Protein AF-A0A5E4R814-F1 (afdb_monomer_lite)

pLDDT: mean 80.66, std 16.56, range [39.12, 98.0]

Structure (mmCIF, N/CA/C/O backbone):
data_AF-A0A5E4R814-F1
#
_entry.id   AF-A0A5E4R814-F1
#
loop_
_atom_site.group_PDB
_atom_site.id
_atom_site.type_symbol
_atom_site.label_atom_id
_atom_site.label_alt_id
_atom_site.label_comp_id
_atom_site.label_asym_id
_atom_site.label_entity_id
_atom_site.label_seq_id
_atom_site.pdbx_PDB_ins_code
_atom_site.Cartn_x
_atom_site.Cartn_y
_atom_site.Cartn_z
_atom_site.occupancy
_atom_site.B_iso_or_equiv
_atom_site.auth_seq_id
_atom_site.auth_comp_id
_atom_site.auth_asym_id
_atom_site.auth_atom_id
_atom_site.pdbx_PDB_model_num
ATOM 1 N N . MET A 1 1 ? 3.309 23.213 10.250 1.00 48.06 1 MET A N 1
ATOM 2 C CA . MET A 1 1 ? 4.053 22.060 9.701 1.00 48.06 1 MET A CA 1
ATOM 3 C C . MET A 1 1 ? 3.064 20.927 9.499 1.00 48.06 1 MET A C 1
ATOM 5 O O . MET A 1 1 ? 2.257 20.682 10.388 1.00 48.06 1 MET A O 1
ATOM 9 N N . ASN A 1 2 ? 3.024 20.346 8.301 1.00 49.38 2 ASN A N 1
ATOM 10 C CA . ASN A 1 2 ? 2.018 19.353 7.929 1.00 49.38 2 ASN A CA 1
ATOM 11 C C . ASN A 1 2 ? 2.361 18.009 8.585 1.00 49.38 2 ASN A C 1
ATOM 13 O O . ASN A 1 2 ? 3.449 17.490 8.356 1.00 49.38 2 ASN A O 1
ATOM 17 N N . ALA A 1 3 ? 1.425 17.397 9.318 1.00 52.66 3 ALA A N 1
ATOM 18 C CA . ALA A 1 3 ? 1.598 16.059 9.910 1.00 52.66 3 ALA A CA 1
ATOM 19 C C . ALA A 1 3 ? 2.026 14.990 8.877 1.00 52.66 3 ALA A C 1
ATOM 21 O O . ALA A 1 3 ? 2.634 13.977 9.216 1.00 52.66 3 ALA A O 1
ATOM 22 N N . ARG A 1 4 ? 1.745 15.244 7.592 1.00 54.12 4 ARG A N 1
ATOM 23 C CA . ARG A 1 4 ? 2.180 14.433 6.452 1.00 54.12 4 ARG A CA 1
ATOM 24 C C . ARG A 1 4 ? 3.702 14.420 6.254 1.00 54.12 4 ARG A C 1
ATOM 26 O O . ARG A 1 4 ? 4.238 13.381 5.885 1.00 54.12 4 ARG A O 1
ATOM 33 N N . GLU A 1 5 ? 4.397 15.531 6.490 1.00 56.88 5 GLU A N 1
ATOM 34 C CA . GLU A 1 5 ? 5.846 15.639 6.263 1.00 56.88 5 GLU A CA 1
ATOM 35 C C . GLU A 1 5 ? 6.660 15.007 7.398 1.00 56.88 5 GLU A C 1
ATOM 37 O O . GLU A 1 5 ? 7.669 14.369 7.124 1.00 56.88 5 GLU A O 1
ATOM 42 N N . GLU A 1 6 ? 6.192 15.080 8.648 1.00 59.62 6 GLU A N 1
ATOM 43 C CA . GLU A 1 6 ? 6.868 14.464 9.805 1.00 59.62 6 GLU A CA 1
ATOM 44 C C . GLU A 1 6 ? 6.835 12.929 9.765 1.00 59.62 6 GLU A C 1
ATOM 46 O O . GLU A 1 6 ? 7.866 12.285 9.958 1.00 59.62 6 GLU A O 1
ATOM 51 N N . ILE A 1 7 ? 5.683 12.323 9.433 1.00 55.91 7 ILE A N 1
ATOM 52 C CA . ILE A 1 7 ? 5.573 10.857 9.281 1.00 55.91 7 ILE A CA 1
ATOM 53 C C . ILE A 1 7 ? 6.513 10.378 8.173 1.00 55.91 7 ILE A C 1
ATOM 55 O O . ILE A 1 7 ? 7.165 9.345 8.295 1.00 55.91 7 ILE A O 1
ATOM 59 N N . VAL A 1 8 ? 6.599 11.125 7.074 1.00 54.91 8 VAL A N 1
ATOM 60 C CA . VAL A 1 8 ? 7.441 10.746 5.941 1.00 54.91 8 VAL A CA 1
ATOM 61 C C . VAL A 1 8 ? 8.924 11.009 6.242 1.00 54.91 8 VAL A C 1
ATOM 63 O O . VAL A 1 8 ? 9.749 10.164 5.897 1.00 54.91 8 VAL A O 1
ATOM 66 N N . GLY A 1 9 ? 9.271 12.103 6.925 1.00 53.06 9 GLY A N 1
ATOM 67 C CA . GLY A 1 9 ? 10.646 12.516 7.231 1.00 53.06 9 GLY A CA 1
ATOM 68 C C . GLY A 1 9 ? 11.376 11.596 8.216 1.00 53.06 9 GLY A C 1
ATOM 69 O O . GLY A 1 9 ? 12.488 11.139 7.928 1.00 53.06 9 GLY A O 1
ATOM 70 N N . ASP A 1 10 ? 10.732 11.216 9.322 1.00 49.16 10 ASP A N 1
ATOM 71 C CA . ASP A 1 10 ? 11.341 10.305 10.308 1.00 49.16 10 ASP A CA 1
ATOM 72 C C . ASP A 1 10 ? 11.454 8.863 9.788 1.00 49.16 10 ASP A C 1
ATOM 74 O O . ASP A 1 10 ? 12.368 8.111 10.141 1.00 49.16 10 ASP A O 1
ATOM 78 N N . ILE A 1 11 ? 10.576 8.479 8.860 1.00 49.84 11 ILE A N 1
ATOM 79 C CA . ILE A 1 11 ? 10.592 7.162 8.215 1.00 49.84 11 ILE A CA 1
ATOM 80 C C . ILE A 1 11 ? 11.599 7.123 7.054 1.00 49.84 11 ILE A C 1
ATOM 82 O O . ILE A 1 11 ? 12.233 6.091 6.815 1.00 49.84 11 ILE A O 1
ATOM 86 N N . GLN A 1 12 ? 11.799 8.229 6.332 1.00 44.97 12 GLN A N 1
ATOM 87 C CA . GLN A 1 12 ? 12.797 8.319 5.262 1.00 44.97 12 GLN A CA 1
ATOM 88 C C . GLN A 1 12 ? 14.235 8.245 5.795 1.00 44.97 12 GLN A C 1
ATOM 90 O O . GLN A 1 12 ? 15.085 7.631 5.149 1.00 44.97 12 GLN A O 1
ATOM 95 N N . SER A 1 13 ? 14.483 8.728 7.014 1.00 44.81 13 SER A N 1
ATOM 96 C CA . SER A 1 13 ? 15.801 8.685 7.663 1.00 44.81 13 SER A CA 1
ATOM 97 C C . SER A 1 13 ? 16.288 7.260 7.999 1.00 44.81 13 SER A C 1
ATOM 99 O O . SER A 1 13 ? 17.488 7.036 8.156 1.00 44.81 13 SER A O 1
ATOM 101 N N . LYS A 1 14 ? 15.388 6.260 8.023 1.00 44.72 14 LYS A N 1
ATOM 102 C CA . LYS A 1 14 ? 15.718 4.827 8.206 1.00 44.72 14 LYS A CA 1
ATOM 103 C C . LYS A 1 14 ? 15.506 3.960 6.948 1.00 44.72 14 LYS A C 1
ATOM 105 O O . LYS A 1 14 ? 15.803 2.767 6.970 1.00 44.72 14 LYS A O 1
ATOM 110 N N . LYS A 1 15 ? 15.083 4.536 5.812 1.00 43.88 15 LYS A N 1
ATOM 111 C CA . LYS A 1 15 ? 14.829 3.847 4.520 1.00 43.88 15 LYS A CA 1
ATOM 112 C C . LYS A 1 15 ? 16.091 3.610 3.661 1.00 43.88 15 LYS A C 1
ATOM 114 O O . LYS A 1 15 ? 16.028 3.656 2.434 1.00 43.88 15 LYS A O 1
ATOM 119 N N . LYS A 1 16 ? 17.246 3.308 4.270 1.00 40.06 16 LYS A N 1
ATOM 120 C CA . LYS A 1 16 ? 18.470 2.913 3.530 1.00 40.06 16 LYS A CA 1
ATOM 121 C C . LYS A 1 16 ? 18.556 1.420 3.179 1.00 40.06 16 LYS A C 1
ATOM 123 O O . LYS A 1 16 ? 19.530 1.006 2.561 1.00 40.06 16 LYS A O 1
ATOM 128 N N . MET A 1 17 ? 17.542 0.614 3.493 1.00 44.91 17 MET A N 1
ATOM 129 C CA . MET A 1 17 ? 17.480 -0.789 3.074 1.00 44.91 17 MET A CA 1
ATOM 130 C C . MET A 1 17 ? 16.214 -1.064 2.254 1.00 44.91 17 MET A C 1
ATOM 132 O O . MET A 1 17 ? 15.100 -0.840 2.715 1.00 44.91 17 MET A O 1
ATOM 136 N N . ASN A 1 18 ? 16.419 -1.573 1.035 1.00 39.12 18 ASN A N 1
ATOM 137 C CA . ASN A 1 18 ? 15.422 -2.151 0.126 1.00 39.12 18 ASN A CA 1
ATOM 138 C C . ASN A 1 18 ? 14.439 -1.227 -0.614 1.00 39.12 18 ASN A C 1
ATOM 140 O O . ASN A 1 18 ? 13.367 -1.670 -1.022 1.00 39.12 18 ASN A O 1
ATOM 144 N N . ARG A 1 19 ? 14.845 -0.012 -1.006 1.00 41.75 19 ARG A N 1
ATOM 145 C CA . ARG A 1 19 ? 14.449 0.402 -2.364 1.00 41.75 19 ARG A CA 1
ATOM 146 C C . ARG A 1 19 ? 15.266 -0.470 -3.308 1.00 41.75 19 ARG A C 1
ATOM 148 O O . ARG A 1 19 ? 16.470 -0.257 -3.421 1.00 41.75 19 ARG A O 1
ATOM 155 N N . LYS A 1 20 ? 14.635 -1.458 -3.960 1.00 45.84 20 LYS A N 1
ATOM 156 C CA . LYS A 1 20 ? 15.122 -1.933 -5.262 1.00 45.84 20 LYS A CA 1
ATOM 157 C C . LYS A 1 20 ? 15.311 -0.661 -6.075 1.00 45.84 20 LYS A C 1
ATOM 159 O O . LYS A 1 20 ? 14.330 -0.051 -6.492 1.00 45.84 20 LYS A O 1
ATOM 164 N N . VAL A 1 21 ? 16.554 -0.195 -6.161 1.00 41.62 21 VAL A N 1
ATOM 165 C CA . VAL A 1 21 ? 16.948 0.871 -7.069 1.00 41.62 21 VAL A CA 1
ATOM 166 C C . VAL A 1 21 ? 16.370 0.418 -8.396 1.00 41.62 21 VAL A C 1
ATOM 168 O O . VAL A 1 21 ? 16.695 -0.687 -8.834 1.00 41.62 21 VAL A O 1
ATOM 171 N N . MET A 1 22 ? 15.423 1.179 -8.954 1.00 51.03 22 MET A N 1
ATOM 172 C CA . MET A 1 22 ? 15.015 0.970 -10.336 1.00 51.03 22 MET A CA 1
ATOM 173 C C . MET A 1 22 ? 16.320 0.975 -11.115 1.00 51.03 22 MET A C 1
ATOM 175 O O . MET A 1 22 ? 16.990 2.006 -11.181 1.00 51.03 22 MET A O 1
ATOM 179 N N . LYS A 1 23 ? 16.751 -0.216 -11.537 1.00 59.38 23 LYS A N 1
ATOM 180 C CA . LYS A 1 23 ? 18.019 -0.428 -12.215 1.00 59.38 23 LYS A CA 1
ATOM 181 C C . LYS A 1 23 ? 17.905 0.447 -13.453 1.00 59.38 23 LYS A C 1
ATOM 183 O O . LYS A 1 23 ? 17.056 0.188 -14.300 1.00 59.38 23 LYS A O 1
ATOM 188 N N . GLN A 1 24 ? 18.614 1.575 -13.463 1.00 63.78 24 GLN A N 1
ATOM 189 C CA . GLN A 1 24 ? 18.542 2.499 -14.584 1.00 63.78 24 GLN A CA 1
ATOM 190 C C . GLN A 1 24 ? 18.947 1.703 -15.819 1.00 63.78 24 GLN A C 1
ATOM 192 O O . GLN A 1 24 ? 19.975 1.024 -15.783 1.00 63.78 24 GLN A O 1
ATOM 197 N N . ASN A 1 25 ? 18.119 1.739 -16.864 1.00 74.88 25 ASN A N 1
ATOM 198 C CA . ASN A 1 25 ? 18.417 1.041 -18.107 1.00 74.88 25 ASN A CA 1
ATOM 199 C C . ASN A 1 25 ? 19.798 1.501 -18.582 1.00 74.88 25 ASN A C 1
ATOM 201 O O . ASN A 1 25 ? 20.004 2.682 -18.872 1.00 74.88 25 ASN A O 1
ATOM 205 N N . ILE A 1 26 ? 20.761 0.582 -18.606 1.00 87.62 26 ILE A N 1
ATOM 206 C CA . ILE A 1 26 ? 22.112 0.880 -19.063 1.00 87.62 26 ILE A CA 1
ATOM 207 C C . ILE A 1 26 ? 22.033 1.009 -20.584 1.00 87.62 26 ILE A C 1
ATOM 209 O O . ILE A 1 26 ? 21.819 0.028 -21.291 1.00 87.62 26 ILE A O 1
ATOM 213 N N . ILE A 1 27 ? 22.184 2.233 -21.089 1.00 92.81 27 ILE A N 1
ATOM 214 C CA . ILE A 1 27 ? 22.177 2.514 -22.528 1.00 92.81 27 ILE A CA 1
ATOM 215 C C . ILE A 1 27 ? 23.617 2.465 -23.047 1.00 92.81 27 ILE A C 1
ATOM 217 O O . ILE A 1 27 ? 24.509 3.122 -22.505 1.00 92.81 27 ILE A O 1
ATOM 221 N N . ARG A 1 28 ? 23.847 1.701 -24.118 1.00 96.81 28 ARG A N 1
ATOM 222 C CA . ARG A 1 28 ? 25.119 1.646 -24.858 1.00 96.81 28 ARG A CA 1
ATOM 223 C C . ARG A 1 28 ? 24.880 1.914 -26.344 1.00 96.81 28 ARG A C 1
ATOM 225 O O . ARG A 1 28 ? 23.749 1.906 -26.813 1.00 96.81 28 ARG A O 1
ATOM 232 N N . TYR A 1 29 ? 25.951 2.159 -27.090 1.00 97.62 29 TYR A N 1
ATOM 233 C CA . TYR A 1 29 ? 25.901 2.436 -28.527 1.00 97.62 29 TYR A CA 1
ATOM 234 C C . TYR A 1 29 ? 26.886 1.539 -29.266 1.00 97.62 29 TYR A C 1
ATOM 236 O O . TYR A 1 29 ? 28.053 1.491 -28.889 1.00 97.62 29 TYR A O 1
ATOM 244 N N . GLN A 1 30 ? 26.437 0.842 -30.302 1.00 97.62 30 GLN A N 1
ATOM 245 C CA . GLN A 1 30 ? 27.218 -0.125 -31.065 1.00 97.62 30 GLN A CA 1
ATOM 246 C C . GLN A 1 30 ? 27.529 0.403 -32.470 1.00 97.62 30 GLN A C 1
ATOM 248 O O . GLN A 1 30 ? 26.675 0.985 -33.139 1.00 97.62 30 GLN A O 1
ATOM 253 N N . CYS A 1 31 ? 28.764 0.201 -32.927 1.00 97.00 31 CYS A N 1
ATOM 254 C CA . CYS A 1 31 ? 29.149 0.451 -34.312 1.00 97.00 31 CYS A CA 1
ATOM 255 C C . CYS A 1 31 ? 28.513 -0.602 -35.244 1.00 97.00 31 CYS A C 1
ATOM 257 O O . CYS A 1 31 ? 28.718 -1.792 -34.992 1.00 97.00 31 CYS A O 1
ATOM 259 N N . PRO A 1 32 ? 27.809 -0.206 -36.320 1.00 95.19 32 PRO A N 1
ATOM 260 C CA . PRO A 1 32 ? 27.139 -1.153 -37.216 1.00 95.19 32 PRO A CA 1
ATOM 261 C C . PRO A 1 32 ? 28.110 -2.033 -38.024 1.00 95.19 32 PRO A C 1
ATOM 263 O O . PRO A 1 32 ? 27.760 -3.153 -38.376 1.00 95.19 32 PRO A O 1
ATOM 266 N N . GLU A 1 33 ? 29.336 -1.562 -38.275 1.00 94.62 33 GLU A N 1
ATOM 267 C CA . GLU A 1 33 ? 30.314 -2.250 -39.135 1.00 94.62 33 GLU A CA 1
ATOM 268 C C . GLU A 1 33 ? 31.178 -3.270 -38.371 1.00 94.62 33 GLU A C 1
ATOM 270 O O . GLU A 1 33 ? 31.479 -4.350 -38.871 1.00 94.62 33 GLU A O 1
ATOM 275 N N . CYS A 1 34 ? 31.596 -2.947 -37.141 1.00 95.88 34 CYS A N 1
ATOM 276 C CA . CYS A 1 34 ? 32.529 -3.780 -36.362 1.00 95.88 34 CYS A CA 1
ATOM 277 C C . CYS A 1 34 ? 31.967 -4.281 -35.025 1.00 95.88 34 CYS A C 1
ATOM 279 O O . CYS A 1 34 ? 32.681 -4.945 -34.276 1.00 95.88 34 CYS A O 1
ATOM 281 N N . ASN A 1 35 ? 30.713 -3.953 -34.699 1.00 96.12 35 ASN A N 1
ATOM 282 C CA . ASN A 1 35 ? 30.018 -4.367 -33.477 1.00 96.12 35 ASN A CA 1
ATOM 283 C C . ASN A 1 35 ? 30.661 -3.922 -32.146 1.00 96.12 35 ASN A C 1
ATOM 285 O O . ASN A 1 35 ? 30.250 -4.393 -31.083 1.00 96.12 35 ASN A O 1
ATOM 289 N N . VAL A 1 36 ? 31.618 -2.985 -32.165 1.00 97.12 36 VAL A N 1
ATOM 290 C CA . VAL A 1 36 ? 32.227 -2.421 -30.946 1.00 97.12 36 VAL A CA 1
ATOM 291 C C . VAL A 1 36 ? 31.237 -1.496 -30.232 1.00 97.12 36 VAL A C 1
ATOM 293 O O . VAL A 1 36 ? 30.603 -0.651 -30.867 1.00 97.12 36 VAL A O 1
ATOM 296 N N . SER A 1 37 ? 31.131 -1.643 -28.908 1.00 96.62 37 SER A N 1
ATOM 297 C CA . SER A 1 37 ? 30.170 -0.923 -28.064 1.00 96.62 37 SER A CA 1
ATOM 298 C C . SER A 1 37 ? 30.813 0.192 -27.234 1.00 96.62 37 SER A C 1
ATOM 300 O O . SER A 1 37 ? 31.913 0.049 -26.704 1.00 96.62 37 SER A O 1
ATOM 302 N N . TYR A 1 38 ? 30.077 1.285 -27.053 1.00 97.56 38 TYR A N 1
ATOM 303 C CA . TYR A 1 38 ? 30.494 2.510 -26.377 1.00 97.56 38 TYR A CA 1
ATOM 304 C C . TYR A 1 38 ? 29.447 2.956 -25.357 1.00 97.56 38 TYR A C 1
ATOM 306 O O . TYR A 1 38 ? 28.259 2.671 -25.494 1.00 97.56 38 TYR A O 1
ATOM 314 N N . LYS A 1 39 ? 29.881 3.707 -24.341 1.00 96.50 39 LYS A N 1
ATOM 315 C CA . LYS A 1 39 ? 28.984 4.276 -23.319 1.00 96.50 39 LYS A CA 1
ATOM 316 C C . LYS A 1 39 ? 28.224 5.518 -23.798 1.00 96.50 39 LYS A C 1
ATOM 318 O O . LYS A 1 39 ? 27.268 5.925 -23.154 1.00 96.50 39 LYS A O 1
ATOM 323 N N . SER A 1 40 ? 28.651 6.142 -24.897 1.00 97.00 40 SER A N 1
ATOM 324 C CA . SER A 1 40 ? 28.027 7.356 -25.427 1.00 97.00 40 SER A CA 1
ATOM 325 C C . SER A 1 40 ? 27.970 7.352 -26.951 1.00 97.00 40 SER A C 1
ATOM 327 O O . SER A 1 40 ? 28.861 6.825 -27.625 1.00 97.00 40 SER A O 1
ATOM 329 N N . THR A 1 41 ? 26.935 7.996 -27.494 1.00 97.38 41 THR A N 1
ATOM 330 C CA . THR A 1 41 ? 26.713 8.142 -28.939 1.00 97.38 41 THR A CA 1
ATOM 331 C C . THR A 1 41 ? 27.880 8.848 -29.613 1.00 97.38 41 THR A C 1
ATOM 333 O O . THR A 1 41 ? 28.301 8.456 -30.696 1.00 97.38 41 THR A O 1
ATOM 336 N N . LEU A 1 42 ? 28.447 9.864 -28.949 1.00 97.50 42 LEU A N 1
ATOM 337 C CA . LEU A 1 42 ? 29.558 10.652 -29.476 1.00 97.50 42 LEU A CA 1
ATOM 338 C C . LEU A 1 42 ? 30.819 9.803 -29.685 1.00 97.50 42 LEU A C 1
ATOM 340 O O . LEU A 1 42 ? 31.490 9.947 -30.704 1.00 97.50 42 LEU A O 1
ATOM 344 N N . MET A 1 43 ? 31.145 8.911 -28.742 1.00 97.94 43 MET A N 1
ATOM 345 C CA . MET A 1 43 ? 32.307 8.026 -28.880 1.00 97.94 43 MET A CA 1
ATOM 346 C C . MET A 1 43 ? 32.119 7.027 -30.022 1.00 97.94 43 MET A C 1
ATOM 348 O O . MET A 1 43 ? 33.039 6.834 -30.817 1.00 97.94 43 MET A O 1
ATOM 352 N N . ALA A 1 44 ? 30.920 6.452 -30.142 1.00 97.56 44 ALA A N 1
ATOM 353 C CA . ALA A 1 44 ? 30.592 5.556 -31.244 1.00 97.56 44 ALA A CA 1
ATOM 354 C C . ALA A 1 44 ? 30.653 6.278 -32.601 1.00 97.56 44 ALA A C 1
ATOM 356 O O . ALA A 1 44 ? 31.256 5.768 -33.542 1.00 97.56 44 ALA A O 1
ATOM 357 N N . ALA A 1 45 ? 30.116 7.498 -32.694 1.00 97.31 45 ALA A N 1
ATOM 358 C CA . ALA A 1 45 ? 30.159 8.304 -33.913 1.00 97.31 45 ALA A CA 1
ATOM 359 C C . ALA A 1 45 ? 31.597 8.661 -34.325 1.00 97.31 45 ALA A C 1
ATOM 361 O O . ALA A 1 45 ? 31.955 8.509 -35.492 1.00 97.31 45 ALA A O 1
ATOM 362 N N . LYS A 1 46 ? 32.451 9.059 -33.369 1.00 97.12 46 LYS A N 1
ATOM 363 C CA . LYS A 1 46 ? 33.881 9.312 -33.625 1.00 97.12 46 LYS A CA 1
ATOM 364 C C . LYS A 1 46 ? 34.600 8.066 -34.135 1.00 97.12 46 LYS A C 1
ATOM 366 O O . LYS A 1 46 ? 35.410 8.167 -35.052 1.00 97.12 46 LYS A O 1
ATOM 371 N N . HIS A 1 47 ? 34.298 6.899 -33.568 1.00 97.25 47 HIS A N 1
ATOM 372 C CA . HIS A 1 47 ? 34.844 5.639 -34.059 1.00 97.25 47 HIS A CA 1
ATOM 373 C C . HIS A 1 47 ? 34.412 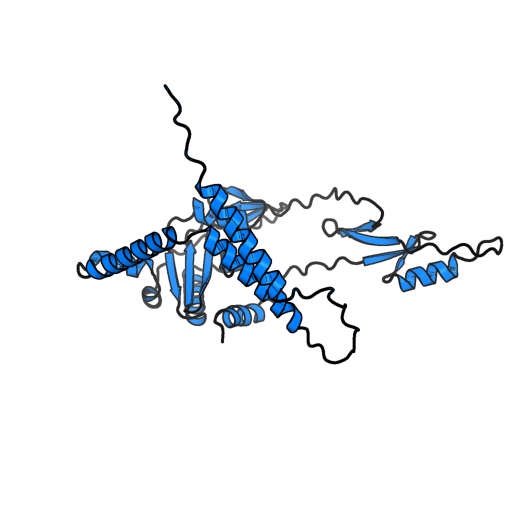5.358 -35.505 1.00 97.25 47 HIS A C 1
ATOM 375 O O . HIS A 1 47 ? 35.265 5.089 -36.348 1.00 97.25 47 HIS A O 1
ATOM 381 N N . ILE A 1 48 ? 33.117 5.481 -35.816 1.00 96.00 48 ILE A N 1
ATOM 382 C CA . ILE A 1 48 ? 32.602 5.279 -37.180 1.00 96.00 48 ILE A CA 1
ATOM 383 C C . ILE A 1 48 ? 33.282 6.236 -38.159 1.00 96.00 48 ILE A C 1
ATOM 385 O O . ILE A 1 48 ? 33.739 5.820 -39.223 1.00 96.00 48 ILE A O 1
ATOM 389 N N . GLN A 1 49 ? 33.424 7.503 -37.772 1.00 94.56 49 GLN A N 1
ATOM 390 C CA . GLN A 1 49 ? 34.094 8.497 -38.594 1.00 94.56 49 GLN A CA 1
ATOM 391 C C . GLN A 1 49 ? 35.566 8.151 -38.839 1.00 94.56 49 GLN A C 1
ATOM 393 O O . GLN A 1 49 ? 36.021 8.260 -39.970 1.00 94.56 49 GLN A O 1
ATOM 398 N N . ALA A 1 50 ? 36.309 7.723 -37.819 1.00 94.44 50 ALA A N 1
ATOM 399 C CA . ALA A 1 50 ? 37.742 7.466 -37.940 1.00 94.44 50 ALA A CA 1
ATOM 400 C C . ALA A 1 50 ? 38.069 6.182 -38.720 1.00 94.44 50 ALA A C 1
ATOM 402 O O . ALA A 1 50 ? 39.037 6.163 -39.478 1.00 94.44 50 ALA A O 1
ATOM 403 N N . TYR A 1 51 ? 37.279 5.120 -38.540 1.00 94.38 51 TYR A N 1
ATOM 404 C CA . TYR A 1 51 ? 37.631 3.782 -39.029 1.00 94.38 51 TYR A CA 1
ATOM 405 C C . TYR A 1 51 ? 36.793 3.308 -40.222 1.00 94.38 51 TYR A C 1
ATOM 407 O O . TYR A 1 51 ? 37.276 2.476 -40.985 1.00 94.38 51 TYR A O 1
ATOM 415 N N . HIS A 1 52 ? 35.586 3.852 -40.428 1.00 92.56 52 HIS A N 1
ATOM 416 C CA . HIS A 1 52 ? 34.619 3.309 -41.399 1.00 92.56 52 HIS A CA 1
ATOM 417 C C . HIS A 1 52 ? 34.175 4.294 -42.493 1.00 92.56 52 HIS A C 1
ATOM 419 O O . HIS A 1 52 ? 33.403 3.927 -43.371 1.00 92.56 52 HIS A O 1
ATOM 425 N N . THR A 1 53 ? 34.670 5.539 -42.510 1.00 88.50 53 THR A N 1
ATOM 426 C CA . THR A 1 53 ? 34.339 6.505 -43.587 1.00 88.50 53 THR A CA 1
ATOM 427 C C . THR A 1 53 ? 35.237 6.402 -44.820 1.00 88.50 53 THR A C 1
ATOM 429 O O . THR A 1 53 ? 34.835 6.814 -45.913 1.00 88.50 53 THR A O 1
ATOM 432 N N . ARG A 1 54 ? 36.446 5.839 -44.678 1.00 84.81 54 ARG A N 1
ATOM 433 C CA . ARG A 1 54 ? 37.435 5.751 -45.758 1.00 84.81 54 ARG A CA 1
ATOM 434 C C . ARG A 1 54 ? 37.344 4.394 -46.451 1.00 84.81 54 ARG A C 1
ATOM 436 O O . ARG A 1 54 ? 37.924 3.410 -46.005 1.00 84.81 54 ARG A O 1
ATOM 443 N N . THR A 1 55 ? 36.611 4.339 -47.559 1.00 77.44 55 THR A N 1
ATOM 444 C CA . THR A 1 55 ? 36.552 3.125 -48.387 1.00 77.44 55 THR A CA 1
ATOM 445 C C . THR A 1 55 ? 37.903 2.851 -49.060 1.00 77.44 55 THR A C 1
ATOM 447 O O . THR A 1 55 ? 38.664 3.779 -49.349 1.00 77.44 55 THR A O 1
ATOM 450 N N . LYS A 1 56 ? 38.192 1.579 -49.383 1.00 77.94 56 LYS A N 1
ATOM 451 C CA . LYS A 1 56 ? 39.395 1.177 -50.150 1.00 77.94 56 LYS A CA 1
ATOM 452 C C . LYS A 1 56 ? 39.517 1.898 -51.504 1.00 77.94 56 LYS A C 1
ATOM 454 O O . LYS A 1 56 ? 40.608 1.989 -52.051 1.00 77.94 56 LYS A O 1
ATOM 459 N N . SER A 1 57 ? 38.412 2.431 -52.025 1.00 78.50 57 SER A N 1
ATOM 460 C CA . SER A 1 57 ? 38.328 3.170 -53.290 1.00 78.50 57 SER A CA 1
ATOM 461 C C . SER A 1 57 ? 38.598 4.676 -53.158 1.00 78.50 57 SER A C 1
ATOM 463 O O . SER A 1 57 ? 38.453 5.402 -54.137 1.00 78.50 57 SER A O 1
ATOM 465 N N . GLY A 1 58 ? 38.916 5.176 -51.959 1.00 79.06 58 GLY A N 1
ATOM 466 C CA . GLY A 1 58 ? 39.195 6.596 -51.716 1.00 79.06 58 GLY A CA 1
ATOM 467 C C . GLY A 1 58 ? 37.971 7.521 -51.756 1.00 79.06 58 GLY A C 1
ATOM 468 O O . GLY A 1 58 ? 38.122 8.725 -51.569 1.00 79.06 58 GLY A O 1
ATOM 469 N N . LYS A 1 59 ? 36.758 6.990 -51.966 1.00 82.12 59 LYS A N 1
ATOM 470 C CA . LYS A 1 59 ? 35.509 7.763 -51.899 1.00 82.12 59 LYS A CA 1
ATOM 471 C C . LYS A 1 59 ? 34.991 7.795 -50.459 1.00 82.12 59 LYS A C 1
ATOM 473 O O . LYS A 1 59 ? 34.915 6.754 -49.803 1.00 82.12 59 LYS A O 1
ATOM 478 N N . ASN A 1 60 ? 34.615 8.979 -49.980 1.00 81.12 60 ASN A N 1
ATOM 479 C CA . ASN A 1 60 ? 34.028 9.148 -48.652 1.00 81.12 60 ASN A CA 1
ATOM 480 C C . ASN A 1 60 ? 32.606 8.575 -48.651 1.00 81.12 60 ASN A C 1
ATOM 482 O O . ASN A 1 60 ? 31.720 9.116 -49.313 1.00 81.12 60 ASN A O 1
ATOM 486 N N . ALA A 1 61 ? 32.393 7.474 -47.930 1.00 84.00 61 ALA A N 1
ATOM 487 C CA . ALA A 1 61 ? 31.049 6.962 -47.685 1.00 84.00 61 ALA A CA 1
ATOM 488 C C . ALA A 1 61 ? 30.343 7.839 -46.638 1.00 84.00 61 ALA A C 1
ATOM 490 O O . ALA A 1 61 ? 30.984 8.389 -45.738 1.00 84.00 61 ALA A O 1
ATOM 491 N N . LYS A 1 62 ? 29.015 7.970 -46.743 1.00 88.31 62 LYS A N 1
ATOM 492 C CA . LYS A 1 62 ? 28.213 8.644 -45.714 1.00 88.31 62 LYS A CA 1
ATOM 493 C C . LYS A 1 62 ? 28.335 7.842 -44.406 1.00 88.31 62 LYS A C 1
ATOM 495 O O . LYS A 1 62 ? 28.054 6.644 -44.436 1.00 88.31 62 LYS A O 1
ATOM 500 N N . PRO A 1 63 ? 28.746 8.455 -43.280 1.00 88.00 63 PRO A N 1
ATOM 501 C CA . PRO A 1 63 ? 28.881 7.738 -42.018 1.00 88.00 63 PRO A CA 1
ATOM 502 C C . PRO A 1 63 ? 27.521 7.195 -41.574 1.00 88.00 63 PRO A C 1
ATOM 504 O O . PRO A 1 63 ? 26.526 7.925 -41.566 1.00 88.00 63 PRO A O 1
ATOM 507 N N . GLN A 1 64 ? 27.483 5.913 -41.212 1.00 93.44 64 GLN A N 1
ATOM 508 C CA . GLN A 1 64 ? 26.308 5.307 -40.593 1.00 93.44 64 GLN A CA 1
ATOM 509 C C . GLN A 1 64 ? 26.149 5.807 -39.149 1.00 93.44 64 GLN A C 1
ATOM 511 O O . GLN A 1 64 ? 27.121 6.192 -38.496 1.00 93.44 64 GLN A O 1
ATOM 516 N N . LEU A 1 65 ? 24.915 5.821 -38.647 1.00 96.06 65 LEU A N 1
ATOM 517 C CA . LEU A 1 65 ? 24.638 6.207 -37.264 1.00 96.06 65 LEU A CA 1
ATOM 518 C C . LEU A 1 65 ? 24.917 5.029 -36.313 1.00 96.06 65 LEU A C 1
ATOM 520 O O . LEU A 1 65 ? 24.669 3.882 -36.686 1.00 96.06 65 LEU A O 1
ATOM 524 N N . PRO A 1 66 ? 25.414 5.281 -35.086 1.00 96.94 66 PRO A N 1
ATOM 525 C CA . PRO A 1 66 ? 25.521 4.244 -34.064 1.00 96.94 66 PRO A CA 1
ATOM 526 C C . PRO A 1 66 ? 24.165 3.601 -33.749 1.00 96.94 66 PRO A C 1
ATOM 528 O O . PRO A 1 66 ? 23.171 4.309 -33.588 1.00 96.94 66 PRO A O 1
ATOM 531 N N . ILE A 1 67 ? 24.146 2.280 -33.575 1.00 97.31 67 ILE A N 1
ATOM 532 C CA . ILE A 1 67 ? 22.960 1.528 -33.148 1.00 97.31 67 ILE A CA 1
ATOM 533 C C . ILE A 1 67 ? 22.827 1.656 -31.630 1.00 97.31 67 ILE A C 1
ATOM 535 O O . ILE A 1 67 ? 23.788 1.421 -30.895 1.00 97.31 67 ILE A O 1
ATOM 539 N N . LYS A 1 68 ? 21.647 2.031 -31.134 1.00 97.31 68 LYS A N 1
ATOM 540 C CA . LYS A 1 68 ? 21.372 2.078 -29.693 1.00 97.31 68 LYS A CA 1
ATOM 541 C C . LYS A 1 68 ? 21.161 0.654 -29.167 1.00 97.31 68 LYS A C 1
ATOM 543 O O . LYS A 1 68 ? 20.392 -0.109 -29.742 1.00 97.31 68 LYS A O 1
ATOM 548 N N . ILE A 1 69 ? 21.860 0.306 -28.090 1.00 96.94 69 ILE A N 1
ATOM 549 C CA . ILE A 1 69 ? 21.731 -0.962 -27.370 1.00 96.94 69 ILE A CA 1
ATOM 550 C C . ILE A 1 69 ? 21.127 -0.662 -26.004 1.00 96.94 69 ILE A C 1
ATOM 552 O O . ILE A 1 69 ? 21.666 0.146 -25.241 1.00 96.94 69 ILE A O 1
ATOM 556 N N . GLU A 1 70 ? 20.028 -1.330 -25.695 1.00 93.38 70 GLU A N 1
ATOM 557 C CA . GLU A 1 70 ? 19.344 -1.253 -24.410 1.00 93.38 70 GLU A CA 1
ATOM 558 C C . GLU A 1 70 ? 19.448 -2.603 -23.701 1.00 93.38 70 GLU A C 1
ATOM 560 O O . GLU A 1 70 ? 19.547 -3.649 -24.336 1.00 93.38 70 GLU A O 1
ATOM 565 N N . GLU A 1 71 ? 19.465 -2.598 -22.373 1.00 90.94 71 GLU A N 1
ATOM 566 C CA . GLU A 1 71 ? 19.385 -3.825 -21.579 1.00 90.94 71 GLU A CA 1
ATOM 567 C C . GLU A 1 71 ? 17.926 -4.064 -21.179 1.00 90.94 71 GLU A C 1
ATOM 569 O O . GLU A 1 71 ? 17.248 -3.162 -20.682 1.00 90.94 71 GLU A O 1
ATOM 574 N N . CYS A 1 72 ? 17.420 -5.276 -21.415 1.00 85.69 72 CYS A N 1
ATOM 575 C CA . CYS A 1 72 ? 16.071 -5.641 -21.007 1.00 85.69 72 CYS A CA 1
ATOM 576 C C . CYS A 1 72 ? 15.979 -5.635 -19.476 1.00 85.69 72 CYS A C 1
ATOM 578 O O . CYS A 1 72 ? 16.677 -6.394 -18.810 1.00 85.69 72 CYS A O 1
ATOM 580 N N . CYS A 1 73 ? 15.064 -4.852 -18.905 1.00 78.25 73 CYS A N 1
ATOM 581 C CA . CYS A 1 73 ? 14.872 -4.784 -17.452 1.00 78.25 73 CYS A CA 1
ATOM 582 C C . CYS A 1 73 ? 14.363 -6.097 -16.824 1.00 78.25 73 CYS A C 1
ATOM 584 O O . CYS A 1 73 ? 14.332 -6.227 -15.600 1.00 78.25 73 CYS A O 1
ATOM 586 N N . ILE A 1 74 ? 13.936 -7.055 -17.654 1.00 74.00 74 ILE A N 1
ATOM 587 C CA . ILE A 1 74 ? 13.391 -8.346 -17.234 1.00 74.00 74 ILE A CA 1
ATOM 588 C C . ILE A 1 74 ? 14.479 -9.424 -17.189 1.00 74.00 74 ILE A C 1
ATOM 590 O O . ILE A 1 74 ? 14.629 -10.069 -16.152 1.00 74.00 74 ILE A O 1
ATOM 594 N N . CYS A 1 75 ? 15.223 -9.615 -18.282 1.00 84.12 75 CYS A N 1
ATOM 595 C CA . CYS A 1 75 ? 16.215 -10.691 -18.415 1.00 84.12 75 CYS A CA 1
ATOM 596 C C . CYS A 1 75 ? 17.673 -10.208 -18.381 1.00 84.12 75 CYS A C 1
ATOM 598 O O . CYS A 1 75 ? 18.584 -11.013 -18.555 1.00 84.12 75 CYS A O 1
ATOM 600 N N . ASP A 1 76 ? 17.904 -8.900 -18.207 1.00 86.44 76 ASP A N 1
ATOM 601 C CA . ASP A 1 76 ? 19.223 -8.250 -18.225 1.00 86.44 76 ASP A CA 1
ATOM 602 C C . ASP A 1 76 ? 20.039 -8.502 -19.518 1.00 86.44 76 ASP A C 1
ATOM 604 O O . ASP A 1 76 ? 21.239 -8.225 -19.572 1.00 86.44 76 ASP A O 1
ATOM 608 N N . LYS A 1 77 ? 19.412 -9.010 -20.592 1.00 90.12 77 LYS A N 1
ATOM 609 C CA . LYS A 1 77 ? 20.082 -9.236 -21.882 1.00 90.12 77 LYS A CA 1
ATOM 610 C C . LYS A 1 77 ? 20.106 -7.940 -22.699 1.00 90.12 77 LYS A C 1
ATOM 612 O O . LYS A 1 77 ? 19.069 -7.276 -22.800 1.00 90.12 77 LYS A O 1
ATOM 617 N N . PRO A 1 78 ? 21.253 -7.581 -23.302 1.00 92.56 78 PRO A N 1
ATOM 618 C CA . PRO A 1 78 ? 21.323 -6.460 -24.225 1.00 92.56 78 PRO A CA 1
ATOM 619 C C . PRO A 1 78 ? 20.581 -6.798 -25.524 1.00 92.56 78 PRO A C 1
ATOM 621 O O . PRO A 1 78 ? 20.699 -7.910 -26.039 1.00 92.56 78 PRO A O 1
ATOM 624 N N . PHE A 1 79 ? 19.849 -5.834 -26.068 1.00 94.31 79 PHE A N 1
ATOM 625 C CA . PHE A 1 79 ? 19.170 -5.925 -27.357 1.00 94.31 79 PHE A CA 1
ATOM 626 C C . PHE A 1 79 ? 19.339 -4.617 -28.134 1.00 94.31 79 PHE A C 1
ATOM 628 O O . PHE A 1 79 ? 19.579 -3.555 -27.551 1.00 94.31 79 PHE A O 1
ATOM 635 N N . ARG A 1 80 ? 19.264 -4.692 -29.464 1.00 94.56 80 ARG A N 1
ATOM 636 C CA . ARG A 1 80 ? 19.322 -3.502 -30.313 1.00 94.56 80 ARG A CA 1
ATOM 637 C C . ARG A 1 80 ? 17.957 -2.823 -30.335 1.00 94.56 80 ARG A C 1
ATOM 639 O O . ARG A 1 80 ? 16.946 -3.501 -30.457 1.00 94.56 80 ARG A O 1
ATOM 646 N N . SER A 1 81 ? 17.912 -1.497 -30.221 1.00 90.56 81 SER A N 1
ATOM 647 C CA . SER A 1 81 ? 16.642 -0.755 -30.178 1.00 90.56 81 SER A CA 1
ATOM 648 C C . SER A 1 81 ? 15.841 -0.811 -31.486 1.00 90.56 81 SER A C 1
ATOM 650 O O . SER A 1 81 ? 14.672 -0.440 -31.491 1.00 90.56 81 SER A O 1
ATOM 652 N N . ASP A 1 82 ? 16.458 -1.235 -32.589 1.00 90.44 82 ASP A N 1
ATOM 653 C CA . ASP A 1 82 ? 15.811 -1.491 -33.878 1.00 90.44 82 ASP A CA 1
ATOM 654 C C . ASP A 1 82 ? 15.310 -2.941 -34.035 1.00 90.44 82 ASP A C 1
ATOM 656 O O . ASP A 1 82 ? 14.604 -3.242 -34.996 1.00 90.44 82 ASP A O 1
ATOM 660 N N . GLU A 1 83 ? 15.608 -3.828 -33.081 1.00 91.88 83 GLU A N 1
ATOM 661 C CA . GLU A 1 83 ? 15.140 -5.213 -33.055 1.00 91.88 83 GLU A CA 1
ATOM 662 C C . GLU A 1 83 ? 14.029 -5.405 -32.010 1.00 91.88 83 GLU A C 1
ATOM 664 O O . GLU A 1 83 ? 14.090 -4.909 -30.883 1.00 91.88 83 GLU A O 1
ATOM 669 N N . TYR A 1 84 ? 13.000 -6.183 -32.361 1.00 87.88 84 TYR A N 1
ATOM 670 C CA . TYR A 1 84 ? 11.962 -6.568 -31.406 1.00 87.88 84 TYR A CA 1
ATOM 671 C C . TYR A 1 84 ? 12.508 -7.612 -30.422 1.00 87.88 84 TYR A C 1
ATOM 673 O O . TYR A 1 84 ? 12.672 -8.786 -30.761 1.00 87.88 84 TYR A O 1
ATOM 681 N N . HIS A 1 85 ? 12.776 -7.196 -29.183 1.00 88.94 85 HIS A N 1
ATOM 682 C CA . HIS A 1 85 ? 13.181 -8.108 -28.118 1.00 88.94 85 HIS A CA 1
ATOM 683 C C . HIS A 1 85 ? 11.970 -8.853 -27.537 1.00 88.94 85 HIS A C 1
ATOM 685 O O . HIS A 1 85 ? 11.232 -8.321 -26.707 1.00 88.94 85 HIS A O 1
ATOM 691 N N . ASN A 1 86 ? 11.793 -10.116 -27.930 1.00 85.25 86 ASN A N 1
ATOM 692 C CA . ASN A 1 86 ? 10.845 -11.014 -27.276 1.00 85.25 86 ASN A CA 1
ATOM 693 C C . ASN A 1 86 ? 11.487 -11.632 -26.024 1.00 85.25 86 ASN A C 1
ATOM 695 O O . ASN A 1 86 ? 12.293 -12.563 -26.114 1.00 85.25 86 ASN A O 1
ATOM 699 N N . CYS A 1 87 ? 11.152 -11.100 -24.850 1.00 81.88 87 CYS A N 1
ATOM 700 C CA . CYS A 1 87 ? 11.681 -11.595 -23.585 1.00 81.88 87 CYS A CA 1
ATOM 701 C C . CYS A 1 87 ? 11.022 -12.935 -23.208 1.00 81.88 87 CYS A C 1
ATOM 703 O O . CYS A 1 87 ? 9.969 -12.970 -22.576 1.00 81.88 87 CYS A O 1
ATOM 705 N N . THR A 1 88 ? 11.637 -14.057 -23.597 1.00 76.12 88 THR A N 1
ATOM 706 C CA . THR A 1 88 ? 11.133 -15.411 -23.286 1.00 76.12 88 THR A CA 1
ATOM 707 C C . THR A 1 88 ? 11.375 -15.833 -21.839 1.00 76.12 88 THR A C 1
ATOM 709 O O . THR A 1 88 ? 10.744 -16.768 -21.348 1.00 76.12 88 THR A O 1
ATOM 712 N N . GLU A 1 89 ? 12.280 -15.151 -21.133 1.00 68.44 89 GLU A N 1
ATOM 713 C CA . GLU A 1 89 ? 12.367 -15.239 -19.679 1.00 68.44 89 GLU A CA 1
ATOM 714 C C . GLU A 1 89 ? 11.193 -14.455 -19.105 1.00 68.44 89 GLU A C 1
ATOM 716 O O . GLU A 1 89 ? 11.320 -13.289 -18.742 1.00 68.44 89 GLU A O 1
ATOM 721 N N . SER A 1 90 ? 10.022 -15.099 -19.057 1.00 57.06 90 SER A N 1
ATOM 722 C CA . SER A 1 90 ? 8.883 -14.556 -18.334 1.00 57.06 90 SER A CA 1
ATOM 723 C C . SER A 1 90 ? 9.336 -14.304 -16.900 1.00 57.06 90 SER A C 1
ATOM 725 O O . SER A 1 90 ? 9.450 -15.230 -16.082 1.00 57.06 90 SER A O 1
ATOM 727 N N . ASN A 1 91 ? 9.585 -13.037 -16.555 1.00 63.22 91 ASN A N 1
ATOM 728 C CA . ASN A 1 91 ? 9.456 -12.633 -15.174 1.00 63.22 91 ASN A CA 1
ATOM 729 C C . ASN A 1 91 ? 7.976 -12.735 -14.843 1.00 63.22 91 ASN A C 1
ATOM 731 O O . ASN A 1 91 ? 7.293 -11.721 -14.772 1.00 63.22 91 ASN A O 1
ATOM 735 N N . ASN A 1 92 ? 7.500 -13.962 -14.597 1.00 71.50 92 ASN A N 1
ATOM 736 C CA . ASN A 1 92 ? 6.295 -14.152 -13.819 1.00 71.50 92 ASN A CA 1
ATOM 737 C C . ASN A 1 92 ? 6.511 -13.267 -12.584 1.00 71.50 92 ASN A C 1
ATOM 739 O O . ASN A 1 92 ? 7.536 -13.456 -11.899 1.00 71.50 92 ASN A O 1
ATOM 743 N N . PRO A 1 93 ? 5.682 -12.226 -12.389 1.00 77.38 93 PRO A N 1
ATOM 744 C CA . PRO A 1 93 ? 5.793 -11.381 -11.218 1.00 77.38 93 PRO A CA 1
ATOM 745 C C . PRO A 1 93 ? 5.709 -12.280 -9.983 1.00 77.38 93 PRO A C 1
ATOM 747 O O . PRO A 1 93 ? 5.175 -13.394 -10.068 1.00 77.38 93 PRO A O 1
ATOM 750 N N . PRO A 1 94 ? 6.294 -11.864 -8.849 1.00 83.19 94 PRO A N 1
ATOM 751 C CA . PRO A 1 94 ? 6.109 -12.626 -7.633 1.00 83.19 94 PRO A CA 1
ATOM 752 C C . PRO A 1 94 ? 4.611 -12.810 -7.390 1.00 83.19 94 PRO A C 1
ATOM 754 O O . PRO A 1 94 ? 3.852 -11.845 -7.415 1.00 83.19 94 PRO A O 1
ATOM 757 N N . THR A 1 95 ? 4.197 -14.056 -7.207 1.00 92.44 95 THR A N 1
ATOM 758 C CA . THR A 1 95 ? 2.814 -14.379 -6.874 1.00 92.44 95 THR A CA 1
ATOM 759 C C . THR A 1 95 ? 2.682 -14.308 -5.364 1.00 92.44 95 THR A C 1
ATOM 761 O O . THR A 1 95 ? 3.421 -14.986 -4.645 1.00 92.44 95 THR A O 1
ATOM 764 N N . PHE A 1 96 ? 1.755 -13.502 -4.876 1.00 93.62 96 PHE A N 1
ATOM 765 C CA . PHE A 1 96 ? 1.479 -13.366 -3.454 1.00 93.62 96 PHE A CA 1
ATOM 766 C C . PHE A 1 96 ? 0.407 -14.373 -3.056 1.00 93.62 96 PHE A C 1
ATOM 768 O O . PHE A 1 96 ? -0.593 -14.507 -3.754 1.00 93.62 96 PHE A O 1
ATOM 775 N N . VAL A 1 97 ? 0.602 -15.094 -1.958 1.00 95.69 97 VAL A N 1
ATOM 776 C CA . VAL A 1 97 ? -0.351 -16.100 -1.477 1.00 95.69 97 VAL A CA 1
ATOM 777 C C . VAL A 1 97 ? -0.793 -15.740 -0.070 1.00 95.69 97 VAL A C 1
ATOM 779 O O . VAL A 1 97 ? 0.041 -15.566 0.817 1.00 95.69 97 VAL A O 1
ATOM 782 N N . CYS A 1 98 ? -2.101 -15.625 0.143 1.00 96.69 98 CYS A N 1
ATOM 783 C CA . CYS A 1 98 ? -2.654 -15.340 1.463 1.00 96.69 98 CYS A CA 1
ATOM 784 C C . CYS A 1 98 ? -2.479 -16.545 2.389 1.00 96.69 98 CYS A C 1
ATOM 786 O O . CYS A 1 98 ? -2.975 -17.630 2.097 1.00 96.69 98 CYS A O 1
ATOM 788 N N . THR A 1 99 ? -1.834 -16.369 3.544 1.00 95.62 99 THR A N 1
ATOM 789 C CA . THR A 1 99 ? -1.621 -17.482 4.485 1.00 95.62 99 THR A CA 1
ATOM 790 C C . THR A 1 99 ? -2.902 -17.988 5.148 1.00 95.62 99 THR A C 1
ATOM 792 O O . THR A 1 99 ? -2.879 -19.065 5.735 1.00 95.62 99 THR A O 1
ATOM 795 N N . ALA A 1 100 ? -4.013 -17.253 5.076 1.00 95.50 100 ALA A N 1
ATOM 796 C CA . ALA A 1 100 ? -5.272 -17.654 5.701 1.00 95.50 100 ALA A CA 1
ATOM 797 C C . ALA A 1 100 ? -6.138 -18.564 4.822 1.00 95.50 100 ALA A C 1
ATOM 799 O O . ALA A 1 100 ? -6.778 -19.472 5.344 1.00 95.50 100 ALA A O 1
ATOM 800 N N . CYS A 1 101 ? -6.169 -18.321 3.508 1.00 96.94 101 CYS A N 1
ATOM 801 C CA . CYS A 1 101 ? -7.058 -19.023 2.574 1.00 96.94 101 CYS A CA 1
ATOM 802 C C . CYS A 1 101 ? -6.357 -19.577 1.324 1.00 96.94 101 CYS A C 1
ATOM 804 O O . CYS A 1 101 ? -7.024 -20.129 0.455 1.00 96.94 101 CYS A O 1
ATOM 806 N N . ASP A 1 102 ? -5.037 -19.406 1.214 1.00 96.25 102 ASP A N 1
ATOM 807 C CA . ASP A 1 102 ? -4.208 -19.855 0.090 1.00 96.25 102 ASP A CA 1
ATOM 808 C C . ASP A 1 102 ? -4.608 -19.275 -1.285 1.00 96.25 102 ASP A C 1
ATOM 810 O O . ASP A 1 102 ? -4.163 -19.749 -2.329 1.00 96.25 102 ASP A O 1
ATOM 814 N N . ALA A 1 103 ? -5.389 -18.187 -1.298 1.00 96.88 103 ALA A N 1
ATOM 815 C CA . ALA A 1 103 ? -5.679 -17.418 -2.504 1.00 96.88 103 ALA A CA 1
ATOM 816 C C . ALA A 1 103 ? -4.407 -16.752 -3.062 1.00 96.88 103 ALA A C 1
ATOM 818 O O . ALA A 1 103 ? -3.584 -16.233 -2.303 1.00 96.88 103 ALA A O 1
ATOM 819 N N . THR A 1 104 ? -4.269 -16.751 -4.389 1.00 96.12 104 THR A N 1
ATOM 820 C CA . THR A 1 104 ? -3.097 -16.248 -5.124 1.00 96.12 104 THR A CA 1
ATOM 821 C C . THR A 1 104 ? -3.380 -14.909 -5.804 1.00 96.12 104 THR A C 1
ATOM 823 O O . THR A 1 104 ? -4.423 -14.745 -6.437 1.00 96.12 104 THR A O 1
ATOM 826 N N . PHE A 1 105 ? -2.415 -13.995 -5.763 1.00 95.69 105 PHE A N 1
ATOM 827 C CA . PHE A 1 105 ? -2.498 -12.644 -6.316 1.00 95.69 105 PHE A CA 1
ATOM 828 C C . PHE A 1 105 ? -1.245 -12.321 -7.130 1.00 95.69 105 PHE A C 1
ATOM 830 O O . PHE A 1 105 ? -0.149 -12.783 -6.809 1.00 95.69 105 PHE A O 1
ATOM 837 N N . ASN A 1 106 ? -1.395 -11.507 -8.173 1.00 93.69 106 ASN A N 1
ATOM 838 C CA . ASN A 1 106 ? -0.279 -11.098 -9.035 1.00 93.69 106 ASN A CA 1
ATOM 839 C C . ASN A 1 106 ? 0.380 -9.787 -8.577 1.00 93.69 106 ASN A C 1
ATOM 841 O O . ASN A 1 106 ? 1.461 -9.440 -9.049 1.00 93.69 106 ASN A O 1
ATOM 845 N N . ASP A 1 107 ? -0.267 -9.057 -7.668 1.00 93.06 107 ASP A N 1
ATOM 846 C CA . ASP A 1 107 ? 0.197 -7.780 -7.143 1.00 93.06 107 ASP A CA 1
ATOM 847 C C . ASP A 1 107 ? -0.263 -7.574 -5.686 1.00 93.06 107 ASP A C 1
ATOM 849 O O . ASP A 1 107 ? -1.126 -8.286 -5.172 1.00 93.06 107 ASP A O 1
ATOM 853 N N . ILE A 1 108 ? 0.358 -6.608 -5.007 1.00 93.50 108 ILE A N 1
ATOM 854 C CA . ILE A 1 108 ? 0.073 -6.282 -3.602 1.00 93.50 108 ILE A CA 1
ATOM 855 C C . ILE A 1 108 ? -1.295 -5.592 -3.441 1.00 93.50 108 ILE A C 1
ATOM 857 O O . ILE A 1 108 ? -2.055 -6.030 -2.585 1.00 93.50 108 ILE A O 1
ATOM 861 N N . PRO A 1 109 ? -1.690 -4.593 -4.261 1.00 95.06 109 PRO A N 1
ATOM 862 C CA . PRO A 1 109 ? -2.993 -3.937 -4.103 1.00 95.06 109 PRO A CA 1
ATOM 863 C C . PRO A 1 109 ? -4.201 -4.887 -4.163 1.00 95.06 109 PRO A C 1
ATOM 865 O O . PRO A 1 109 ? -5.183 -4.701 -3.439 1.00 95.06 109 PRO A O 1
ATOM 868 N N . THR A 1 110 ? -4.154 -5.917 -5.014 1.00 95.56 110 THR A N 1
ATOM 869 C CA . THR A 1 110 ? -5.202 -6.947 -5.084 1.00 95.56 110 THR A CA 1
ATOM 870 C C . THR A 1 110 ? -5.217 -7.833 -3.840 1.00 95.56 110 THR A C 1
ATOM 872 O O . THR A 1 110 ? -6.304 -8.136 -3.339 1.00 95.56 110 THR A O 1
ATOM 875 N N . PHE A 1 111 ? -4.046 -8.177 -3.295 1.00 96.00 111 PHE A N 1
ATOM 876 C CA . PHE A 1 111 ? -3.917 -8.861 -2.006 1.00 96.00 111 PHE A CA 1
ATOM 877 C C . PHE A 1 111 ? -4.460 -8.011 -0.841 1.00 96.00 111 PHE A C 1
ATOM 879 O O . PHE A 1 111 ? -5.201 -8.524 0.004 1.00 96.00 111 PHE A O 1
ATOM 886 N N . ASP A 1 112 ? -4.168 -6.710 -0.816 1.00 95.69 112 ASP A N 1
ATOM 887 C CA . ASP A 1 112 ? -4.658 -5.785 0.211 1.00 95.69 112 ASP A CA 1
ATOM 888 C C . ASP A 1 112 ? -6.184 -5.736 0.185 1.00 95.69 112 ASP A C 1
ATOM 890 O O . ASP A 1 112 ? -6.843 -5.988 1.189 1.00 95.69 112 ASP A O 1
ATOM 894 N N . ASN A 1 113 ? -6.775 -5.509 -0.989 1.00 95.56 113 ASN A N 1
ATOM 895 C CA . ASN A 1 113 ? -8.227 -5.481 -1.158 1.00 95.56 113 ASN A CA 1
ATOM 896 C C . ASN A 1 113 ? -8.898 -6.804 -0.750 1.00 95.56 113 ASN A C 1
ATOM 898 O O . ASN A 1 113 ? -9.974 -6.792 -0.151 1.00 95.56 113 ASN A O 1
ATOM 902 N N . HIS A 1 114 ? -8.267 -7.943 -1.047 1.00 96.94 114 HIS A N 1
ATOM 903 C CA . HIS A 1 114 ? -8.726 -9.246 -0.571 1.00 96.94 114 HIS A CA 1
ATOM 904 C C . HIS A 1 114 ? -8.719 -9.321 0.961 1.00 96.94 114 HIS A C 1
ATOM 906 O O . HIS A 1 114 ? -9.725 -9.703 1.559 1.00 96.94 114 HIS A O 1
ATOM 912 N N . THR A 1 115 ? -7.623 -8.899 1.589 1.00 95.56 115 THR A N 1
ATOM 913 C CA . THR A 1 115 ? -7.471 -8.867 3.046 1.00 95.56 115 THR A CA 1
ATOM 914 C C . THR A 1 115 ? -8.562 -8.020 3.703 1.00 95.56 115 THR A C 1
ATOM 916 O O . THR A 1 115 ? -9.240 -8.494 4.612 1.00 95.56 115 THR A O 1
ATOM 919 N N . LEU A 1 116 ? -8.810 -6.812 3.183 1.00 94.62 116 LEU A N 1
ATOM 920 C CA . LEU A 1 116 ? -9.838 -5.902 3.701 1.00 94.62 116 LEU A CA 1
ATOM 921 C C . LEU A 1 116 ? -11.257 -6.494 3.603 1.00 94.62 116 LEU A C 1
ATOM 923 O O . LEU A 1 116 ? -12.070 -6.291 4.501 1.00 94.62 116 LEU A O 1
ATOM 927 N N . LYS A 1 117 ? -11.569 -7.217 2.518 1.00 94.81 117 LYS A N 1
ATOM 928 C CA . LYS A 1 117 ? -12.923 -7.739 2.250 1.00 94.81 117 LYS A CA 1
ATOM 929 C C . LYS A 1 117 ? -13.213 -9.086 2.903 1.00 94.81 117 LYS A C 1
ATOM 931 O O . LYS A 1 117 ? -14.333 -9.308 3.348 1.00 94.81 117 LYS A O 1
ATOM 936 N N . ILE A 1 118 ? -12.240 -9.995 2.901 1.00 96.88 118 ILE A N 1
ATOM 937 C CA . ILE A 1 118 ? -12.431 -11.396 3.305 1.00 96.88 118 ILE A CA 1
ATOM 938 C C . ILE A 1 118 ? -11.929 -11.637 4.730 1.00 96.88 118 ILE A C 1
ATOM 940 O O . ILE A 1 118 ? -12.532 -12.400 5.480 1.00 96.88 118 ILE A O 1
ATOM 944 N N . HIS A 1 119 ? -10.851 -10.958 5.124 1.00 94.69 119 HIS A N 1
ATOM 945 C CA . HIS A 1 119 ? -10.206 -11.119 6.429 1.00 94.69 119 HIS A CA 1
ATOM 946 C C . HIS A 1 119 ? -10.440 -9.914 7.357 1.00 94.69 119 HIS A C 1
ATOM 948 O O . HIS A 1 119 ? -9.741 -9.751 8.352 1.00 94.69 119 HIS A O 1
ATOM 954 N N . GLY A 1 120 ? -11.468 -9.104 7.076 1.00 88.94 120 GLY A N 1
ATOM 955 C CA . GLY A 1 120 ? -11.848 -7.922 7.861 1.00 88.94 120 GLY A CA 1
ATOM 956 C C . GLY A 1 120 ? -12.422 -8.205 9.258 1.00 88.94 120 GLY A C 1
ATOM 957 O O . GLY A 1 120 ? -12.760 -7.274 9.990 1.00 88.94 120 GLY A O 1
ATOM 958 N N . ASN A 1 121 ? -12.541 -9.475 9.648 1.00 89.25 121 ASN A N 1
ATOM 959 C CA . ASN A 1 121 ? -13.064 -9.865 10.953 1.00 89.25 121 ASN A CA 1
ATOM 960 C C . ASN A 1 121 ? -12.082 -9.483 12.067 1.00 89.25 121 ASN A C 1
ATOM 962 O O . ASN A 1 121 ? -10.895 -9.804 12.001 1.00 89.25 121 ASN A O 1
ATOM 966 N N . GLY A 1 122 ? -12.593 -8.834 13.115 1.00 86.44 122 GLY A N 1
ATOM 967 C CA . GLY A 1 122 ? -11.771 -8.362 14.231 1.00 86.44 122 GLY A CA 1
ATOM 968 C C . GLY A 1 122 ? -11.039 -7.045 13.961 1.00 86.44 122 GLY A C 1
ATOM 969 O O . GLY A 1 122 ? -10.066 -6.757 14.655 1.00 86.44 122 GLY A O 1
ATOM 970 N N . LEU A 1 123 ? -11.497 -6.257 12.980 1.00 93.88 123 LEU A N 1
ATOM 971 C CA . LEU A 1 123 ? -11.003 -4.907 12.721 1.00 93.88 123 LEU A CA 1
ATOM 972 C C . LEU A 1 123 ? -11.147 -4.013 13.962 1.00 93.88 123 LEU A C 1
ATOM 974 O O . LEU A 1 123 ? -12.253 -3.761 14.444 1.00 93.88 123 LEU A O 1
ATOM 978 N N . GLU A 1 124 ? -10.031 -3.457 14.422 1.00 95.44 124 GLU A N 1
ATOM 979 C CA . GLU A 1 124 ? -10.014 -2.391 15.421 1.00 95.44 124 GLU A CA 1
ATOM 980 C C . GLU A 1 124 ? -9.706 -1.054 14.752 1.00 95.44 124 GLU A C 1
ATOM 982 O O . GLU A 1 124 ? -8.795 -0.948 13.932 1.00 95.44 124 GLU A O 1
ATOM 987 N N . THR A 1 125 ? -10.487 -0.024 15.081 1.00 95.94 125 THR A N 1
ATOM 988 C CA . THR A 1 125 ? -10.297 1.314 14.514 1.00 95.94 125 THR A CA 1
ATOM 989 C C . THR A 1 125 ? -9.850 2.286 15.596 1.00 95.94 125 THR A C 1
ATOM 991 O O . THR A 1 125 ? -10.460 2.369 16.666 1.00 95.94 125 THR A O 1
ATOM 994 N N . PHE A 1 126 ? -8.801 3.043 15.294 1.00 96.50 126 PHE A N 1
ATOM 995 C CA . PHE A 1 126 ? -8.199 4.033 16.175 1.00 96.50 126 PHE A CA 1
ATOM 996 C C . PHE A 1 126 ? -8.099 5.393 15.491 1.00 96.50 126 PHE A C 1
ATOM 998 O O . PHE A 1 126 ? -8.020 5.482 14.263 1.00 96.50 126 PHE A O 1
ATOM 1005 N N . TYR A 1 127 ? -8.059 6.451 16.294 1.00 96.31 127 TYR A N 1
ATOM 1006 C CA . TYR A 1 127 ? -7.746 7.798 15.839 1.00 96.31 127 TYR A CA 1
ATOM 1007 C C . TYR A 1 127 ? -6.698 8.431 16.752 1.00 96.31 127 TYR A C 1
ATOM 1009 O O . TYR A 1 127 ? -6.945 8.642 17.939 1.00 96.31 127 TYR A O 1
ATOM 1017 N N . PHE A 1 128 ? -5.532 8.743 16.191 1.00 96.44 128 PHE A N 1
ATOM 1018 C CA . PHE A 1 128 ? -4.422 9.366 16.906 1.00 96.44 128 PHE A CA 1
ATOM 1019 C C . PHE A 1 128 ? -4.311 10.843 16.510 1.00 96.44 128 PHE A C 1
ATOM 1021 O O . PHE A 1 128 ? -4.267 11.142 15.319 1.00 96.44 128 PHE A O 1
ATOM 1028 N N . PRO A 1 129 ? -4.241 11.792 17.455 1.00 95.50 129 PRO A N 1
ATOM 1029 C CA . PRO A 1 129 ? -4.090 13.213 17.147 1.00 95.50 129 PRO A CA 1
ATOM 1030 C C . PRO A 1 129 ? -2.715 13.563 16.557 1.00 95.50 129 PRO A C 1
ATOM 1032 O O . PRO A 1 129 ? -2.594 14.588 15.891 1.00 95.50 129 PRO A O 1
ATOM 1035 N N . SER A 1 130 ? -1.683 12.736 16.766 1.00 96.19 130 SER A N 1
ATOM 1036 C CA . SER A 1 130 ? -0.334 12.983 16.248 1.00 96.19 130 SER A CA 1
ATOM 1037 C C . SER A 1 130 ? 0.373 11.710 15.768 1.00 96.19 130 SER A C 1
ATOM 1039 O O . SER A 1 130 ? 0.028 10.590 16.153 1.00 96.19 130 SER A O 1
ATOM 1041 N N . SER A 1 131 ? 1.403 11.901 14.936 1.00 95.12 131 SER A N 1
ATOM 1042 C CA . SER A 1 131 ? 2.307 10.834 14.479 1.00 95.12 131 SER A CA 1
ATOM 1043 C C . SER A 1 131 ? 3.013 10.135 15.639 1.00 95.12 131 SER A C 1
ATOM 1045 O O . SER A 1 131 ? 3.077 8.908 15.670 1.00 95.12 131 SER A O 1
ATOM 1047 N N . ALA A 1 132 ? 3.487 10.906 16.622 1.00 96.88 132 ALA A N 1
ATOM 1048 C CA . ALA A 1 132 ? 4.197 10.374 17.779 1.00 96.88 132 ALA A CA 1
ATOM 1049 C C . ALA A 1 132 ? 3.336 9.371 18.562 1.00 96.88 132 ALA A C 1
ATOM 1051 O O . ALA A 1 132 ? 3.791 8.273 18.867 1.00 96.88 132 ALA A O 1
ATOM 1052 N N . GLU A 1 133 ? 2.062 9.693 18.807 1.00 97.44 133 GLU A N 1
ATOM 1053 C CA . GLU A 1 133 ? 1.163 8.795 19.539 1.00 97.44 133 GLU A CA 1
ATOM 1054 C C . GLU A 1 133 ? 0.823 7.521 18.753 1.00 97.44 133 GLU A C 1
ATOM 1056 O O . GLU A 1 133 ? 0.722 6.441 19.339 1.00 97.44 133 GLU A O 1
ATOM 1061 N N . PHE A 1 134 ? 0.699 7.625 17.426 1.00 97.38 134 PHE A N 1
ATOM 1062 C CA . PHE A 1 134 ? 0.552 6.460 16.553 1.00 97.38 134 PHE A CA 1
ATOM 1063 C C . PHE A 1 134 ? 1.792 5.554 16.597 1.00 97.38 134 PHE A C 1
ATOM 1065 O O . PHE A 1 134 ? 1.659 4.335 16.719 1.00 97.38 134 PHE A O 1
ATOM 1072 N N . ILE A 1 135 ? 2.995 6.131 16.516 1.00 96.69 135 ILE A N 1
ATOM 1073 C CA . ILE A 1 135 ? 4.259 5.383 16.558 1.00 96.69 135 ILE A CA 1
ATOM 1074 C C . ILE A 1 135 ? 4.438 4.704 17.920 1.00 96.69 135 ILE A C 1
ATOM 1076 O O . ILE A 1 135 ? 4.819 3.532 17.962 1.00 96.69 135 ILE A O 1
ATOM 1080 N N . ASP A 1 136 ? 4.114 5.394 19.013 1.00 97.62 136 ASP A N 1
ATOM 1081 C CA . ASP A 1 136 ? 4.126 4.839 20.368 1.00 97.62 136 ASP A CA 1
ATOM 1082 C C . ASP A 1 136 ? 3.187 3.635 20.493 1.00 97.62 136 ASP A C 1
ATOM 1084 O O . ASP A 1 136 ? 3.585 2.585 21.002 1.00 97.62 136 ASP A O 1
ATOM 1088 N N . TRP A 1 137 ? 1.946 3.767 20.008 1.00 98.00 137 TRP A N 1
ATOM 1089 C CA . TRP A 1 137 ? 0.974 2.673 20.003 1.00 98.00 137 TRP A CA 1
ATOM 1090 C C . TRP A 1 137 ? 1.459 1.491 19.170 1.00 98.00 137 TRP A C 1
ATOM 1092 O O . TRP A 1 137 ? 1.467 0.361 19.659 1.00 98.00 137 TRP A O 1
ATOM 1102 N N . LYS A 1 138 ? 1.903 1.749 17.934 1.00 97.44 138 LYS A N 1
ATOM 1103 C CA . LYS A 1 138 ? 2.404 0.714 17.029 1.00 97.44 138 LYS A CA 1
ATOM 1104 C C . LYS A 1 138 ? 3.568 -0.030 17.676 1.00 97.44 138 LYS A C 1
ATOM 1106 O O . LYS A 1 138 ? 3.557 -1.252 17.704 1.00 97.44 138 LYS A O 1
ATOM 1111 N N . THR A 1 139 ? 4.530 0.692 18.246 1.00 96.81 139 THR A N 1
ATOM 1112 C CA . THR A 1 139 ? 5.711 0.101 18.890 1.00 96.81 139 THR A CA 1
ATOM 1113 C C . THR A 1 139 ? 5.325 -0.766 20.087 1.00 96.81 139 THR A C 1
ATOM 1115 O O . THR A 1 139 ? 5.830 -1.878 20.217 1.00 96.81 139 THR A O 1
ATOM 1118 N N . ALA A 1 140 ? 4.410 -0.297 20.940 1.00 97.19 140 ALA A N 1
ATOM 1119 C CA . ALA A 1 140 ? 3.925 -1.077 22.077 1.00 97.19 140 ALA A CA 1
ATOM 1120 C C . ALA A 1 140 ? 3.181 -2.348 21.630 1.00 97.19 140 ALA A C 1
ATOM 1122 O O . ALA A 1 140 ? 3.437 -3.425 22.160 1.00 97.19 140 ALA A O 1
ATOM 1123 N N . MET A 1 141 ? 2.318 -2.242 20.614 1.00 97.25 141 MET A N 1
ATOM 1124 C CA . MET A 1 141 ? 1.607 -3.386 20.030 1.00 97.25 141 MET A CA 1
ATOM 1125 C C . MET A 1 141 ? 2.578 -4.401 19.403 1.00 97.25 141 MET A C 1
ATOM 1127 O O . MET A 1 141 ? 2.422 -5.607 19.591 1.00 97.25 141 MET A O 1
ATOM 1131 N N . GLU A 1 142 ? 3.615 -3.937 18.702 1.00 96.44 142 GLU A N 1
ATOM 1132 C CA . GLU A 1 142 ? 4.650 -4.802 18.119 1.00 96.44 142 GLU A CA 1
ATOM 1133 C C . GLU A 1 142 ? 5.479 -5.522 19.190 1.00 96.44 142 GLU A C 1
ATOM 1135 O O . GLU A 1 142 ? 5.822 -6.694 19.026 1.00 96.44 142 GLU A O 1
ATOM 1140 N N . GLN A 1 143 ? 5.789 -4.840 20.296 1.00 95.94 143 GLN A N 1
ATOM 1141 C CA . GLN A 1 143 ? 6.475 -5.436 21.444 1.00 95.94 143 GLN A CA 1
ATOM 1142 C C . GLN A 1 143 ? 5.613 -6.496 22.137 1.00 95.94 143 GLN A C 1
ATOM 1144 O O . GLN A 1 143 ? 6.118 -7.565 22.462 1.00 95.94 143 GLN A O 1
ATOM 1149 N N . GLU A 1 144 ? 4.325 -6.218 22.337 1.00 95.69 144 GLU A N 1
ATOM 1150 C CA . GLU A 1 144 ? 3.388 -7.130 22.999 1.00 95.69 144 GLU A CA 1
ATOM 1151 C C . GLU A 1 144 ? 3.119 -8.389 22.166 1.00 95.69 144 GL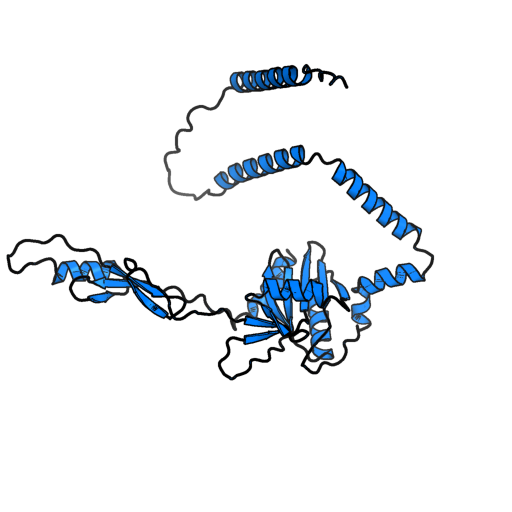U A C 1
ATOM 1153 O O . GLU A 1 144 ? 3.137 -9.504 22.683 1.00 95.69 144 GLU A O 1
ATOM 1158 N N . THR A 1 145 ? 2.893 -8.220 20.863 1.00 95.25 145 THR A N 1
ATOM 1159 C CA . THR A 1 145 ? 2.528 -9.326 19.964 1.00 95.25 145 THR A CA 1
ATOM 1160 C C . THR A 1 145 ? 3.734 -10.076 19.399 1.00 95.25 145 THR A C 1
ATOM 1162 O O . THR A 1 145 ? 3.563 -11.116 18.758 1.00 95.25 145 THR A O 1
ATOM 1165 N N . CYS A 1 146 ? 4.947 -9.547 19.603 1.00 94.88 146 CYS A N 1
ATOM 1166 C CA . CYS A 1 146 ? 6.194 -9.962 18.953 1.00 94.88 146 CYS A CA 1
ATOM 1167 C C . CYS A 1 146 ? 6.159 -9.901 17.412 1.00 94.88 146 CYS A C 1
ATOM 1169 O O . CYS A 1 146 ? 7.051 -10.436 16.747 1.00 94.88 146 CYS A O 1
ATOM 1171 N N . ASN A 1 147 ? 5.158 -9.241 16.825 1.00 94.19 147 ASN A N 1
ATOM 1172 C CA . ASN A 1 147 ? 5.044 -9.061 15.384 1.00 94.19 147 ASN A CA 1
ATOM 1173 C C . ASN A 1 147 ? 5.615 -7.710 14.982 1.00 94.19 147 ASN A C 1
ATOM 1175 O O . ASN A 1 147 ? 5.378 -6.709 15.642 1.00 94.19 147 ASN A O 1
ATOM 1179 N N . LYS A 1 148 ? 6.334 -7.664 13.862 1.00 94.69 148 LYS A N 1
ATOM 1180 C CA . LYS A 1 148 ? 6.795 -6.407 13.261 1.00 94.69 148 LYS A CA 1
ATOM 1181 C C . LYS A 1 148 ? 5.969 -6.100 12.027 1.00 94.69 148 LYS A C 1
ATOM 1183 O O . LYS A 1 148 ? 5.620 -7.024 11.300 1.00 94.69 148 LYS A O 1
ATOM 1188 N N . TYR A 1 149 ? 5.732 -4.825 11.769 1.00 95.25 149 TYR A N 1
ATOM 1189 C CA . TYR A 1 149 ? 5.023 -4.326 10.604 1.00 95.25 149 TYR A CA 1
ATOM 1190 C C . TYR A 1 149 ? 5.900 -3.342 9.837 1.00 95.25 149 TYR A C 1
ATOM 1192 O O . TYR A 1 149 ? 6.363 -2.333 10.388 1.00 95.25 149 TYR A O 1
ATOM 1200 N N . SER A 1 150 ? 6.114 -3.627 8.554 1.00 92.50 150 SER A N 1
ATOM 1201 C CA . SER A 1 150 ? 6.901 -2.797 7.641 1.00 92.50 150 SER A CA 1
ATOM 1202 C C . SER A 1 150 ? 6.018 -2.136 6.595 1.00 92.50 150 SER A C 1
ATOM 1204 O O . SER A 1 150 ? 4.974 -2.651 6.205 1.00 92.50 150 SER A O 1
ATOM 1206 N N . ILE A 1 151 ? 6.442 -0.951 6.159 1.00 87.50 151 ILE A N 1
ATOM 1207 C CA . ILE A 1 151 ? 5.726 -0.177 5.148 1.00 87.50 151 ILE A CA 1
ATOM 1208 C C . ILE A 1 151 ? 5.948 -0.830 3.797 1.00 87.50 151 ILE A C 1
ATOM 1210 O O . ILE A 1 151 ? 7.089 -0.916 3.338 1.00 87.50 151 ILE A O 1
ATOM 1214 N N . GLN A 1 152 ? 4.855 -1.211 3.151 1.00 77.81 152 GLN A N 1
ATOM 1215 C CA . GLN A 1 152 ? 4.907 -1.866 1.853 1.00 77.81 152 GLN A CA 1
ATOM 1216 C C . GLN A 1 152 ? 4.448 -0.937 0.733 1.00 77.81 152 GLN A C 1
ATOM 1218 O O . GLN A 1 152 ? 5.035 -0.938 -0.350 1.00 77.81 152 GLN A O 1
ATOM 1223 N N . THR A 1 153 ? 3.421 -0.119 0.970 1.00 84.50 153 THR A N 1
ATOM 1224 C CA . THR A 1 153 ? 2.848 0.742 -0.072 1.00 84.50 153 THR A CA 1
ATOM 1225 C C . THR A 1 153 ? 2.245 2.014 0.530 1.00 84.50 153 THR A C 1
ATOM 1227 O O . THR A 1 153 ? 1.696 1.997 1.632 1.00 84.50 153 THR A O 1
ATOM 1230 N N . ASP A 1 154 ? 2.384 3.125 -0.195 1.00 88.00 154 ASP A N 1
ATOM 1231 C CA . ASP A 1 154 ? 1.732 4.410 0.072 1.00 88.00 154 ASP A CA 1
ATOM 1232 C C . ASP A 1 154 ? 0.926 4.779 -1.180 1.00 88.00 154 ASP A C 1
ATOM 1234 O O . ASP A 1 154 ? 1.500 4.981 -2.253 1.00 88.00 154 ASP A O 1
ATOM 1238 N N . VAL A 1 155 ? -0.404 4.768 -1.065 1.00 86.69 155 VAL A N 1
ATOM 1239 C CA . VAL A 1 155 ? -1.330 5.066 -2.167 1.00 86.69 155 VAL A CA 1
ATOM 1240 C C . VAL A 1 155 ? -2.367 6.054 -1.665 1.00 86.69 155 VAL A C 1
ATOM 1242 O O . VAL A 1 155 ? -3.098 5.756 -0.726 1.00 86.69 155 VAL A O 1
ATOM 1245 N N . ASN A 1 156 ? -2.492 7.216 -2.309 1.00 87.38 156 ASN A N 1
ATOM 1246 C CA . ASN A 1 156 ? -3.545 8.196 -2.008 1.00 87.38 156 ASN A CA 1
ATOM 1247 C C . ASN A 1 156 ? -3.616 8.592 -0.518 1.00 87.38 156 ASN A C 1
ATOM 1249 O O . ASN A 1 156 ? -4.700 8.624 0.066 1.00 87.38 156 ASN A O 1
ATOM 1253 N N . SER A 1 157 ? -2.465 8.865 0.108 1.00 88.56 157 SER A N 1
ATOM 1254 C CA . SER A 1 157 ? -2.363 9.218 1.538 1.00 88.56 157 SER A CA 1
ATOM 1255 C C . SER A 1 157 ? -2.748 8.088 2.504 1.00 88.56 157 SER A C 1
ATOM 1257 O O . SER A 1 157 ? -2.958 8.339 3.695 1.00 88.56 157 SER A O 1
ATOM 1259 N N . LYS A 1 158 ? -2.852 6.852 2.003 1.00 94.50 158 LYS A N 1
ATOM 1260 C CA . LYS A 1 158 ? -3.016 5.636 2.796 1.00 94.50 158 LYS A CA 1
ATOM 1261 C C . LYS A 1 158 ? -1.702 4.872 2.827 1.00 94.50 158 LYS A C 1
ATOM 1263 O O . LYS A 1 158 ? -1.194 4.461 1.784 1.00 94.50 158 LYS A O 1
ATOM 1268 N N . THR A 1 159 ? -1.211 4.625 4.031 1.00 95.56 159 THR A N 1
ATOM 1269 C CA . THR A 1 159 ? 0.003 3.854 4.284 1.00 95.56 159 THR A CA 1
ATOM 1270 C C . THR A 1 159 ? -0.372 2.466 4.782 1.00 95.56 159 THR A C 1
ATOM 1272 O O . THR A 1 159 ? -1.044 2.328 5.806 1.00 95.56 159 THR A O 1
ATOM 1275 N N . TYR A 1 160 ? 0.094 1.445 4.068 1.00 96.00 160 TYR A N 1
ATOM 1276 C CA . TYR A 1 160 ? -0.121 0.038 4.393 1.00 96.00 160 TYR A CA 1
ATOM 1277 C C . TYR A 1 160 ? 1.124 -0.519 5.087 1.00 96.00 160 TYR A C 1
ATOM 1279 O O . TYR A 1 160 ? 2.224 -0.519 4.516 1.00 96.00 160 TYR A O 1
ATOM 1287 N N . PHE A 1 161 ? 0.956 -0.986 6.325 1.00 96.50 161 PHE A N 1
ATOM 1288 C CA . PHE A 1 161 ? 1.991 -1.692 7.071 1.00 96.50 161 PHE A CA 1
ATOM 1289 C C . PHE A 1 161 ? 1.620 -3.167 7.189 1.00 96.50 161 PHE A C 1
ATOM 1291 O O . PHE A 1 161 ? 0.673 -3.519 7.891 1.00 96.50 161 PHE A O 1
ATOM 1298 N N . HIS A 1 162 ? 2.386 -4.028 6.534 1.00 95.06 162 HIS A N 1
ATOM 1299 C CA . HIS A 1 162 ? 2.156 -5.468 6.546 1.00 95.06 162 HIS A CA 1
ATOM 1300 C C . HIS A 1 162 ? 2.956 -6.125 7.649 1.00 95.06 162 HIS A C 1
ATOM 1302 O O . HIS A 1 162 ? 4.099 -5.736 7.899 1.00 95.06 162 HIS A O 1
ATOM 1308 N N . CYS A 1 163 ? 2.381 -7.156 8.266 1.00 95.69 163 CYS A N 1
ATOM 1309 C CA . CYS A 1 163 ? 3.141 -8.037 9.136 1.00 95.69 163 CYS A CA 1
ATOM 1310 C C . CYS A 1 163 ? 4.357 -8.605 8.376 1.00 95.69 163 CYS A C 1
ATOM 1312 O O . CYS A 1 163 ? 4.232 -9.140 7.278 1.00 95.69 163 CYS A O 1
ATOM 1314 N N . ASN A 1 164 ? 5.542 -8.519 8.980 1.00 91.69 164 ASN A N 1
ATOM 1315 C CA . ASN A 1 164 ? 6.813 -8.952 8.396 1.00 91.69 164 ASN A CA 1
ATOM 1316 C C . ASN A 1 164 ? 6.949 -10.470 8.270 1.00 91.69 164 ASN A C 1
ATOM 1318 O O . ASN A 1 164 ? 7.971 -10.945 7.767 1.00 91.69 164 ASN A O 1
ATOM 1322 N N . TYR A 1 165 ? 5.967 -11.237 8.746 1.00 90.31 165 TYR A N 1
ATOM 1323 C CA . TYR A 1 165 ? 5.952 -12.668 8.521 1.00 90.31 165 TYR A CA 1
ATOM 1324 C C . TYR A 1 165 ? 5.798 -12.941 7.023 1.00 90.31 165 TYR A C 1
ATOM 1326 O O . TYR A 1 165 ? 4.707 -12.873 6.458 1.00 90.31 165 TYR A O 1
ATOM 1334 N N . SER A 1 166 ? 6.924 -13.253 6.390 1.00 77.69 166 SER A N 1
ATOM 1335 C CA . SER A 1 166 ? 6.983 -13.789 5.041 1.00 77.69 166 SER A CA 1
ATOM 1336 C C . SER A 1 166 ? 7.641 -15.154 5.129 1.00 77.69 166 SER A C 1
ATOM 1338 O O . SER A 1 166 ? 8.819 -15.282 5.467 1.00 77.69 166 SER A O 1
ATOM 1340 N N . ASN A 1 167 ? 6.866 -16.202 4.858 1.00 74.19 167 ASN A N 1
ATOM 1341 C CA . ASN A 1 167 ? 7.445 -17.522 4.664 1.00 74.19 167 ASN A CA 1
ATOM 1342 C C . ASN A 1 167 ? 8.005 -17.558 3.240 1.00 74.19 167 ASN A C 1
ATOM 1344 O O . ASN A 1 167 ? 7.315 -17.925 2.288 1.00 74.19 167 ASN A O 1
ATOM 1348 N N . ILE A 1 168 ? 9.235 -17.066 3.081 1.00 68.31 168 ILE A N 1
ATOM 1349 C CA . ILE A 1 168 ? 9.963 -17.214 1.827 1.00 68.31 168 ILE A CA 1
ATOM 1350 C C . ILE A 1 168 ? 10.394 -18.672 1.782 1.00 68.31 168 ILE A C 1
ATOM 1352 O O . ILE A 1 168 ? 11.384 -19.056 2.403 1.00 68.31 168 ILE A O 1
ATOM 1356 N N . ASN A 1 169 ? 9.630 -19.498 1.071 1.00 64.25 169 ASN A N 1
ATOM 1357 C CA . ASN A 1 169 ? 10.048 -20.861 0.805 1.00 64.25 169 ASN A CA 1
ATOM 1358 C C . ASN A 1 169 ? 11.322 -20.782 -0.052 1.00 64.25 169 ASN A C 1
ATOM 1360 O O . ASN A 1 169 ? 11.275 -20.411 -1.224 1.00 64.25 169 ASN A O 1
ATOM 1364 N N . ILE A 1 170 ? 12.475 -21.055 0.569 1.00 56.81 170 ILE A N 1
ATOM 1365 C CA . ILE A 1 170 ? 13.827 -20.820 0.020 1.00 56.81 170 ILE A CA 1
ATOM 1366 C C . ILE A 1 170 ? 14.059 -21.629 -1.276 1.00 56.81 170 ILE A C 1
ATOM 1368 O O . ILE A 1 170 ? 14.952 -21.333 -2.072 1.00 56.81 170 ILE A O 1
ATOM 1372 N N . ASN A 1 171 ? 13.198 -22.606 -1.558 1.00 56.97 171 ASN A N 1
ATOM 1373 C CA . ASN A 1 171 ? 13.246 -23.419 -2.761 1.00 56.97 171 ASN A CA 1
ATOM 1374 C C . ASN A 1 171 ? 12.584 -22.731 -3.968 1.00 56.97 171 ASN A C 1
ATOM 1376 O O . ASN A 1 171 ? 11.474 -23.067 -4.359 1.00 56.97 171 ASN A O 1
ATOM 1380 N N . LYS A 1 172 ? 13.326 -21.813 -4.605 1.00 57.38 172 LYS A N 1
ATOM 1381 C CA . LYS A 1 172 ? 13.244 -21.404 -6.033 1.00 57.38 172 LYS A CA 1
ATOM 1382 C C . LYS A 1 172 ? 11.910 -20.877 -6.601 1.00 57.38 172 LYS A C 1
ATOM 1384 O O . LYS A 1 172 ? 11.900 -20.423 -7.744 1.00 57.38 172 LYS A O 1
ATOM 1389 N N . SER A 1 173 ? 10.805 -20.881 -5.866 1.00 67.19 173 SER A N 1
ATOM 1390 C CA . SER A 1 173 ? 9.524 -20.357 -6.341 1.00 67.19 173 SER A CA 1
ATOM 1391 C C . SER A 1 173 ? 9.400 -18.865 -6.029 1.00 67.19 173 SER A C 1
ATOM 1393 O O . SER A 1 173 ? 9.600 -18.462 -4.887 1.00 67.19 173 SER A O 1
ATOM 1395 N N . LYS A 1 174 ? 8.998 -18.043 -7.011 1.00 84.88 174 LYS A N 1
ATOM 1396 C CA . LYS A 1 174 ? 8.654 -16.612 -6.840 1.00 84.88 174 LYS A CA 1
ATOM 1397 C C . LYS A 1 174 ? 7.361 -16.391 -6.028 1.00 84.88 174 LYS A C 1
ATOM 1399 O O . LYS A 1 174 ? 6.666 -15.399 -6.217 1.00 84.88 174 LYS A O 1
ATOM 1404 N N . VAL A 1 175 ? 7.012 -17.334 -5.160 1.00 90.50 175 VAL A N 1
ATOM 1405 C CA . VAL A 1 175 ? 5.787 -17.328 -4.369 1.00 90.50 175 VAL A CA 1
ATOM 1406 C C . VAL A 1 175 ? 6.098 -16.700 -3.018 1.00 90.50 175 VAL A C 1
ATOM 1408 O O . VAL A 1 175 ? 6.951 -17.197 -2.283 1.00 90.50 175 VAL A O 1
ATOM 1411 N N . ILE A 1 176 ? 5.420 -15.602 -2.697 1.00 91.12 176 ILE A N 1
ATOM 1412 C CA . ILE A 1 176 ? 5.564 -14.888 -1.428 1.00 91.12 176 ILE A CA 1
ATOM 1413 C C . ILE A 1 176 ? 4.295 -15.120 -0.615 1.00 91.12 176 ILE A C 1
ATOM 1415 O O . ILE A 1 176 ? 3.225 -14.645 -0.983 1.00 91.12 176 ILE A O 1
ATOM 1419 N N . TYR A 1 177 ? 4.409 -15.833 0.502 1.00 93.38 177 TYR A N 1
ATOM 1420 C CA . TYR A 1 177 ? 3.291 -16.011 1.423 1.00 93.38 177 TYR A CA 1
ATOM 1421 C C . TYR A 1 177 ? 3.168 -14.787 2.328 1.00 93.38 177 TYR A C 1
ATOM 1423 O O . TYR A 1 177 ? 4.109 -14.471 3.060 1.00 93.38 177 TYR A O 1
ATOM 1431 N N . LEU A 1 178 ? 2.022 -14.111 2.272 1.00 95.00 178 LEU A N 1
ATOM 1432 C CA . LEU A 1 178 ? 1.728 -12.910 3.048 1.00 95.00 178 LEU A CA 1
ATOM 1433 C C . LEU A 1 178 ? 0.665 -13.194 4.108 1.00 95.00 178 LEU A C 1
ATOM 1435 O O . LEU A 1 178 ? -0.375 -13.798 3.835 1.00 95.00 178 LEU A O 1
ATOM 1439 N N . CYS A 1 179 ? 0.932 -12.719 5.322 1.00 95.94 179 CYS A N 1
ATOM 1440 C CA . CYS A 1 179 ? -0.050 -12.700 6.396 1.00 95.94 179 CYS A CA 1
ATOM 1441 C C . CYS A 1 179 ? -1.117 -11.621 6.128 1.00 95.94 179 CYS A C 1
ATOM 1443 O O . CYS A 1 179 ? -0.743 -10.506 5.759 1.00 95.94 179 CYS A O 1
ATOM 1445 N N . PRO A 1 180 ? -2.420 -11.902 6.339 1.00 96.50 180 PRO A N 1
ATOM 1446 C CA . PRO A 1 180 ? -3.479 -10.898 6.194 1.00 96.50 180 PRO A CA 1
ATOM 1447 C C . PRO A 1 180 ? -3.491 -9.859 7.328 1.00 96.50 180 PRO A C 1
ATOM 1449 O O . PRO A 1 180 ? -4.284 -8.924 7.296 1.00 96.50 180 PRO A O 1
ATOM 1452 N N . SER A 1 181 ? -2.638 -9.998 8.345 1.00 96.75 181 SER A N 1
ATOM 1453 C CA . SER A 1 181 ? -2.533 -8.980 9.384 1.00 96.75 181 SER A CA 1
ATOM 1454 C C . SER A 1 181 ? -1.901 -7.699 8.835 1.00 96.75 181 SER A C 1
ATOM 1456 O O . SER A 1 181 ? -0.792 -7.708 8.281 1.00 96.75 181 SER A O 1
ATOM 1458 N N . LEU A 1 182 ? -2.626 -6.592 8.986 1.00 96.69 182 LEU A N 1
ATOM 1459 C CA . LEU A 1 182 ? -2.388 -5.334 8.286 1.00 96.69 182 LEU A CA 1
ATOM 1460 C C . LEU A 1 182 ? -2.734 -4.146 9.185 1.00 96.69 182 LEU A C 1
ATOM 1462 O O . LEU A 1 182 ? -3.768 -4.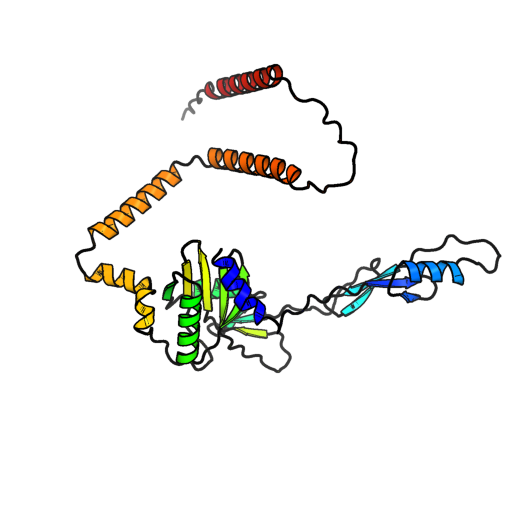128 9.851 1.00 96.69 182 LEU A O 1
ATOM 1466 N N . ILE A 1 183 ? -1.903 -3.108 9.147 1.00 97.75 183 ILE A N 1
ATOM 1467 C CA . ILE A 1 183 ? -2.244 -1.785 9.672 1.00 97.75 183 ILE A CA 1
ATOM 1468 C C . ILE A 1 183 ? -2.411 -0.853 8.479 1.00 97.75 183 ILE A C 1
ATOM 1470 O O . ILE A 1 183 ? -1.472 -0.633 7.716 1.00 97.75 183 ILE A O 1
ATOM 1474 N N . LEU A 1 184 ? -3.598 -0.284 8.332 1.00 97.12 184 LEU A N 1
ATOM 1475 C CA . LEU A 1 184 ? -3.885 0.748 7.348 1.00 97.12 184 LEU A CA 1
ATOM 1476 C C . LEU A 1 184 ? -3.989 2.089 8.073 1.00 97.12 184 LEU A C 1
ATOM 1478 O O . LEU A 1 184 ? -4.930 2.302 8.834 1.00 97.12 184 LEU A O 1
ATOM 1482 N N . ALA A 1 185 ? -3.031 2.986 7.841 1.00 97.38 185 ALA A N 1
ATOM 1483 C CA . ALA A 1 185 ? -3.037 4.333 8.406 1.00 97.38 185 ALA A CA 1
ATOM 1484 C C . ALA A 1 185 ? -3.366 5.370 7.329 1.00 97.38 185 ALA A C 1
ATOM 1486 O O . ALA A 1 185 ? -2.790 5.348 6.243 1.00 97.38 185 ALA A O 1
ATOM 1487 N N . GLN A 1 186 ? -4.255 6.305 7.642 1.00 96.62 186 GLN A N 1
ATOM 1488 C CA . GLN A 1 186 ? -4.610 7.421 6.776 1.00 96.62 186 GLN A CA 1
ATOM 1489 C C . GLN A 1 186 ? -4.426 8.733 7.535 1.00 96.62 186 GLN A C 1
ATOM 1491 O O . GLN A 1 186 ? -5.029 8.947 8.588 1.00 96.62 186 GLN A O 1
ATOM 1496 N N . ALA A 1 187 ? -3.578 9.608 6.998 1.00 93.44 187 ALA A N 1
ATOM 1497 C CA . ALA A 1 187 ? -3.318 10.913 7.591 1.00 93.44 187 ALA A CA 1
ATOM 1498 C C . ALA A 1 187 ? -4.393 11.930 7.176 1.00 93.44 187 ALA A C 1
ATOM 1500 O O . ALA A 1 187 ? -4.730 12.059 5.998 1.00 93.44 187 ALA A O 1
ATOM 1501 N N . PHE A 1 188 ? -4.884 12.684 8.153 1.00 91.94 188 PHE A N 1
ATOM 1502 C CA . PHE A 1 188 ? -5.798 13.811 8.011 1.00 91.94 188 PHE A CA 1
ATOM 1503 C C . PHE A 1 188 ? -5.161 15.074 8.597 1.00 91.94 188 PHE A C 1
ATOM 1505 O O . PHE A 1 188 ? -4.147 15.027 9.291 1.00 91.94 188 PHE A O 1
ATOM 1512 N N . THR A 1 189 ? -5.782 16.230 8.362 1.00 90.19 189 THR A N 1
ATOM 1513 C CA . THR A 1 189 ? -5.308 17.514 8.908 1.00 90.19 189 THR A CA 1
ATOM 1514 C C . THR A 1 189 ? -5.314 17.559 10.437 1.00 90.19 189 THR A C 1
ATOM 1516 O O . THR A 1 189 ? -4.514 18.278 11.025 1.00 90.19 189 THR A O 1
ATOM 1519 N N . LYS A 1 190 ? -6.198 16.789 11.085 1.00 91.69 190 LYS A N 1
ATOM 1520 C CA . LYS A 1 190 ? -6.391 16.775 12.545 1.00 91.69 190 LYS A CA 1
ATOM 1521 C C . LYS A 1 190 ? -5.867 15.510 13.237 1.00 91.69 190 LYS A C 1
ATOM 1523 O O . LYS A 1 190 ? -6.199 15.295 14.401 1.00 91.69 190 LYS A O 1
ATOM 1528 N N . GLY A 1 191 ? -5.164 14.625 12.532 1.00 93.62 191 GLY A N 1
ATOM 1529 C CA . GLY A 1 191 ? -4.717 13.356 13.108 1.00 93.62 191 GLY A CA 1
ATOM 1530 C C . GLY A 1 191 ? -4.587 12.227 12.094 1.00 93.62 191 GLY A C 1
ATOM 1531 O O . GLY A 1 191 ? -4.501 12.451 10.891 1.00 93.62 191 GLY A O 1
ATOM 1532 N N . ILE A 1 192 ? -4.554 10.997 12.593 1.00 96.50 192 ILE A N 1
ATOM 1533 C CA . ILE A 1 192 ? -4.290 9.777 11.837 1.00 96.50 192 ILE A CA 1
ATOM 1534 C C . ILE A 1 192 ? -5.357 8.753 12.206 1.00 96.50 192 ILE A C 1
ATOM 1536 O O . ILE A 1 192 ? -5.451 8.330 13.358 1.00 96.50 192 ILE A O 1
ATOM 1540 N N . GLN A 1 193 ? -6.137 8.328 11.219 1.00 96.56 193 GLN A N 1
ATOM 1541 C CA . GLN A 1 193 ? -7.046 7.201 11.377 1.00 96.56 193 GLN A CA 1
ATOM 1542 C C . GLN A 1 193 ? -6.293 5.911 11.088 1.00 96.56 193 GLN A C 1
ATOM 1544 O O . GLN A 1 193 ? -5.571 5.817 10.094 1.00 96.56 193 GLN A O 1
ATOM 1549 N N . VAL A 1 194 ? -6.475 4.912 11.942 1.00 97.56 194 VAL A N 1
ATOM 1550 C CA . VAL A 1 194 ? -5.802 3.623 11.824 1.00 97.56 194 VAL A CA 1
ATOM 1551 C C . VAL A 1 194 ? -6.826 2.505 11.870 1.00 97.56 194 VAL A C 1
ATOM 1553 O O . VAL A 1 194 ? -7.637 2.430 12.789 1.00 97.56 194 VAL A O 1
ATOM 1556 N N . HIS A 1 195 ? -6.757 1.620 10.886 1.00 97.12 195 HIS A N 1
ATOM 1557 C CA . HIS A 1 195 ? -7.504 0.374 10.820 1.00 97.12 195 HIS A CA 1
ATOM 1558 C C . HIS A 1 195 ? -6.534 -0.782 11.041 1.00 97.12 195 HIS A C 1
ATOM 1560 O O . HIS A 1 195 ? -5.628 -0.996 10.233 1.00 97.12 195 HIS A O 1
ATOM 1566 N N . PHE A 1 196 ? -6.705 -1.500 12.146 1.00 97.56 196 PHE A N 1
ATOM 1567 C CA . PHE A 1 196 ? -5.854 -2.614 12.529 1.00 97.56 196 PHE A CA 1
ATOM 1568 C C . PHE A 1 196 ? -6.576 -3.948 12.330 1.00 97.56 196 PHE A C 1
ATOM 1570 O O . PHE A 1 196 ? -7.507 -4.293 13.059 1.00 97.56 196 PHE A O 1
ATOM 1577 N N . TYR A 1 197 ? -6.117 -4.702 11.337 1.00 96.62 197 TYR A N 1
ATOM 1578 C CA . TYR A 1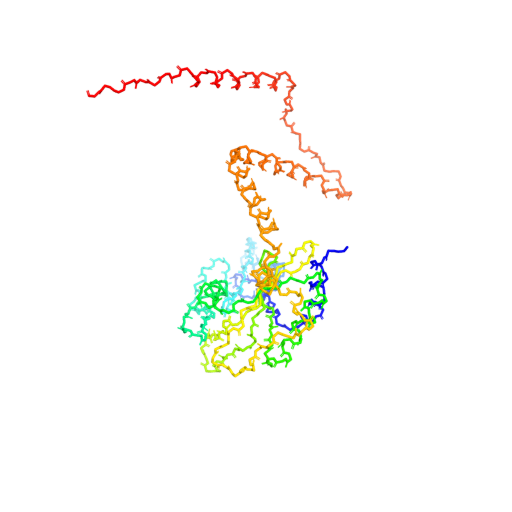 197 ? -6.541 -6.063 11.042 1.00 96.62 197 TYR A CA 1
ATOM 1579 C C . TYR A 1 197 ? -5.629 -7.015 11.813 1.00 96.62 197 TYR A C 1
ATOM 1581 O O . TYR A 1 197 ? -4.564 -7.378 11.330 1.00 96.62 197 TYR A O 1
ATOM 1589 N N . LYS A 1 198 ? -6.019 -7.375 13.039 1.00 95.38 198 LYS A N 1
ATOM 1590 C CA . LYS A 1 198 ? -5.155 -8.089 14.000 1.00 95.38 198 LYS A CA 1
ATOM 1591 C C . LYS A 1 198 ? -5.009 -9.596 13.767 1.00 95.38 198 LYS A C 1
ATOM 1593 O O . LYS A 1 198 ? -4.288 -10.263 14.503 1.00 95.38 198 LYS A O 1
ATOM 1598 N N . THR A 1 199 ? -5.733 -10.163 12.807 1.00 94.94 199 THR A N 1
ATOM 1599 C CA . THR A 1 199 ? -5.830 -11.618 12.646 1.00 94.94 199 THR A CA 1
ATOM 1600 C C . THR A 1 199 ? -4.601 -12.166 11.921 1.00 94.94 199 THR A C 1
ATOM 1602 O O . THR A 1 199 ? -4.345 -11.834 10.765 1.00 94.94 199 THR A O 1
ATOM 1605 N N . HIS A 1 200 ? -3.848 -13.035 12.596 1.00 94.88 200 HIS A N 1
ATOM 1606 C CA . HIS A 1 200 ? -2.643 -13.670 12.065 1.00 94.88 200 HIS A CA 1
ATOM 1607 C C . HIS A 1 200 ? -2.886 -15.139 11.703 1.00 94.88 200 HIS A C 1
ATOM 1609 O O . HIS A 1 200 ? -3.636 -15.840 12.379 1.00 94.88 200 HIS A O 1
ATOM 1615 N N . HIS A 1 201 ? -2.227 -15.622 10.644 1.00 94.56 201 HIS A N 1
ATOM 1616 C CA . HIS A 1 201 ? -2.360 -17.001 10.166 1.00 94.56 201 HIS A CA 1
ATOM 1617 C C . HIS A 1 201 ? -1.006 -17.611 9.801 1.00 94.56 201 HIS A C 1
ATOM 1619 O O . HIS A 1 201 ? -0.164 -16.957 9.183 1.00 94.56 201 HIS A O 1
ATOM 1625 N N . LYS A 1 202 ? -0.837 -18.899 10.133 1.00 91.69 202 LYS A N 1
ATOM 1626 C CA . LYS A 1 202 ? 0.363 -19.720 9.867 1.00 91.69 202 LYS A CA 1
ATOM 1627 C C . LYS A 1 202 ? 1.647 -19.245 10.573 1.00 91.69 202 LYS A C 1
ATOM 1629 O O . LYS A 1 202 ? 2.727 -19.730 10.249 1.00 91.69 202 LYS A O 1
ATOM 1634 N N . HIS A 1 203 ? 1.544 -18.369 11.574 1.00 90.38 203 HIS A N 1
ATOM 1635 C CA . HIS A 1 203 ? 2.653 -18.034 12.469 1.00 90.38 203 HIS A CA 1
ATOM 1636 C C . HIS A 1 203 ? 2.181 -17.786 13.903 1.00 90.38 203 HIS A C 1
ATOM 1638 O O . HIS A 1 203 ? 1.030 -17.422 14.128 1.00 90.38 203 HIS A O 1
ATOM 1644 N N . CYS A 1 204 ? 3.066 -18.040 14.871 1.00 85.31 204 CYS A N 1
ATOM 1645 C CA . CYS A 1 204 ? 2.758 -17.879 16.289 1.00 85.31 204 CYS A CA 1
ATOM 1646 C C . CYS A 1 204 ? 2.700 -16.393 16.642 1.00 85.31 204 CYS A C 1
ATOM 1648 O O . CYS A 1 204 ? 3.615 -15.642 16.298 1.00 85.31 204 CYS A O 1
ATOM 1650 N N . THR A 1 205 ? 1.636 -15.989 17.329 1.00 88.69 205 THR A N 1
ATOM 1651 C CA . THR A 1 205 ? 1.440 -14.619 17.799 1.00 88.69 205 THR A CA 1
ATOM 1652 C C . THR A 1 205 ? 0.832 -14.636 19.183 1.00 88.69 205 THR A C 1
ATOM 1654 O O . THR A 1 205 ? -0.103 -15.398 19.437 1.00 88.69 205 THR A O 1
ATOM 1657 N N . VAL A 1 206 ? 1.332 -13.771 20.060 1.00 94.00 206 VAL A N 1
ATOM 1658 C CA . VAL A 1 206 ? 0.650 -13.484 21.322 1.00 94.00 206 VAL A CA 1
ATOM 1659 C C . VAL A 1 206 ? -0.628 -12.712 20.994 1.00 94.00 206 VAL A C 1
ATOM 1661 O O . VAL A 1 206 ? -0.618 -11.830 20.132 1.00 94.00 206 VAL A O 1
ATOM 1664 N N . GLU A 1 207 ? -1.738 -13.081 21.634 1.00 93.81 207 GLU A N 1
ATOM 1665 C CA . GLU A 1 207 ? -3.010 -12.381 21.466 1.00 93.81 207 GLU A CA 1
ATOM 1666 C C . GLU A 1 207 ? -2.854 -10.914 21.881 1.00 93.81 207 GLU A C 1
ATOM 1668 O O . GLU A 1 207 ? -2.438 -10.620 23.000 1.00 93.81 207 GLU A O 1
ATOM 1673 N N . TYR A 1 208 ? -3.202 -10.002 20.975 1.00 94.19 208 TYR A N 1
ATOM 1674 C CA . TYR A 1 208 ? -3.161 -8.572 21.243 1.00 94.19 208 TYR A CA 1
ATOM 1675 C C . TYR A 1 208 ? -4.250 -8.162 22.238 1.00 94.19 208 TYR A C 1
ATOM 1677 O O . TYR A 1 208 ? -5.439 -8.381 21.981 1.00 94.19 208 TYR A O 1
ATOM 1685 N N . LYS A 1 209 ? -3.860 -7.497 23.330 1.00 95.12 209 LYS A N 1
ATOM 1686 C CA . LYS A 1 209 ? -4.779 -6.885 24.289 1.00 95.12 209 LYS A CA 1
ATOM 1687 C C . LYS A 1 209 ? -4.542 -5.383 24.343 1.00 95.12 209 LYS A C 1
ATOM 1689 O O . LYS A 1 209 ? -3.512 -4.901 24.796 1.00 95.12 209 LYS A O 1
ATOM 1694 N N . LEU A 1 210 ? -5.550 -4.612 23.935 1.00 94.75 210 LEU A N 1
ATOM 1695 C CA . LEU A 1 210 ? -5.463 -3.154 23.939 1.00 94.75 210 LEU A CA 1
ATOM 1696 C C . LEU A 1 210 ? -5.155 -2.609 25.345 1.00 94.75 210 LEU A C 1
ATOM 1698 O O . LEU A 1 210 ? -6.008 -2.610 26.235 1.00 94.75 210 LEU A O 1
ATOM 1702 N N . SER A 1 211 ? -3.937 -2.090 25.519 1.00 95.62 211 SER A N 1
ATOM 1703 C CA . SER A 1 211 ? -3.498 -1.451 26.761 1.00 95.62 211 SER A CA 1
ATOM 1704 C C . SER A 1 211 ? -4.396 -0.270 27.146 1.00 95.62 211 SER A C 1
ATOM 1706 O O . SER A 1 211 ? -4.822 0.525 26.300 1.00 95.62 211 SER A O 1
ATOM 1708 N N . SER A 1 212 ? -4.628 -0.103 28.452 1.00 95.38 212 SER A N 1
ATOM 1709 C CA . SER A 1 212 ? -5.424 0.996 29.018 1.00 95.38 212 SER A CA 1
ATOM 1710 C C . SER A 1 212 ? -4.930 2.375 28.569 1.00 95.38 212 SER A C 1
ATOM 1712 O O . SER A 1 212 ? -5.751 3.260 28.330 1.00 95.38 212 SER A O 1
ATOM 1714 N N . LYS A 1 213 ? -3.613 2.534 28.353 1.00 96.81 213 LYS A N 1
ATOM 1715 C CA . LYS A 1 213 ? -2.986 3.767 27.845 1.00 96.81 213 LYS A CA 1
ATOM 1716 C C . LYS A 1 213 ? -3.582 4.219 26.507 1.00 96.81 213 LYS A C 1
ATOM 1718 O O . LYS A 1 213 ? -3.782 5.415 26.298 1.00 96.81 213 LYS A O 1
ATOM 1723 N N . PHE A 1 214 ? -3.864 3.276 25.608 1.00 96.69 214 PHE A N 1
ATOM 1724 C CA . PHE A 1 214 ? -4.311 3.565 24.241 1.00 96.69 214 PHE A CA 1
ATOM 1725 C C . PHE A 1 214 ? -5.821 3.419 24.049 1.00 96.69 214 PHE A C 1
ATOM 1727 O O . PHE A 1 214 ? -6.342 3.753 22.986 1.00 96.69 214 PHE A O 1
ATOM 1734 N N . ARG A 1 215 ? -6.551 2.983 25.083 1.00 95.19 215 ARG A N 1
ATOM 1735 C CA . ARG A 1 215 ? -8.002 2.773 25.021 1.00 95.19 215 ARG A CA 1
ATOM 1736 C C . ARG A 1 215 ? -8.770 4.026 24.591 1.00 95.19 215 ARG A C 1
ATOM 1738 O O . ARG A 1 215 ? -9.739 3.906 23.849 1.00 95.19 215 ARG A O 1
ATOM 1745 N N . LYS A 1 216 ? -8.290 5.210 24.988 1.00 94.50 216 LYS A N 1
ATOM 1746 C CA . LYS A 1 216 ? -8.851 6.522 24.619 1.00 94.50 216 LYS A CA 1
ATOM 1747 C C . LYS A 1 216 ? -8.812 6.836 23.116 1.00 94.50 216 LYS A C 1
ATOM 1749 O O . LYS A 1 216 ? -9.588 7.666 22.668 1.00 94.50 216 LYS A O 1
ATOM 1754 N N . TYR A 1 217 ? -7.937 6.183 22.347 1.00 95.12 217 TYR A N 1
ATOM 1755 C CA . TYR A 1 217 ? -7.850 6.369 20.893 1.00 95.12 217 TYR A CA 1
ATOM 1756 C C . TYR A 1 217 ? -8.738 5.395 20.115 1.00 95.12 217 TYR A C 1
ATOM 1758 O O . TYR A 1 217 ? -8.903 5.554 18.910 1.00 95.12 217 TYR A O 1
ATOM 1766 N N . SER A 1 218 ? -9.283 4.365 20.769 1.00 94.69 218 SER A N 1
ATOM 1767 C CA . SER A 1 218 ? -10.108 3.350 20.112 1.00 94.69 218 SER A CA 1
ATOM 1768 C C . SER A 1 218 ? -11.508 3.891 19.837 1.00 94.69 218 SER A C 1
ATOM 1770 O O . SER A 1 218 ? -12.293 4.113 20.759 1.00 94.69 218 SER A O 1
ATOM 1772 N N . ILE A 1 219 ? -11.840 4.040 18.555 1.00 89.50 219 ILE A N 1
ATOM 1773 C CA . ILE A 1 219 ? -13.168 4.476 18.109 1.00 89.50 219 ILE A CA 1
ATOM 1774 C C . ILE A 1 219 ? -14.210 3.409 18.454 1.00 89.50 219 ILE A C 1
ATOM 1776 O O . ILE A 1 219 ? -15.295 3.740 18.922 1.00 89.50 219 ILE A O 1
ATOM 1780 N N . THR A 1 220 ? -13.868 2.126 18.304 1.00 80.25 220 THR A N 1
ATOM 1781 C CA . THR A 1 220 ? -14.772 1.011 18.625 1.00 80.25 220 THR A CA 1
ATOM 1782 C C . THR A 1 220 ? -15.230 1.054 20.084 1.00 80.25 220 THR A C 1
ATOM 1784 O O . THR A 1 220 ? -16.407 0.838 20.365 1.00 80.25 220 THR A O 1
ATOM 1787 N N . ASN A 1 221 ? -14.329 1.387 21.015 1.00 75.81 221 ASN A N 1
ATOM 1788 C CA . ASN A 1 221 ? -14.692 1.541 22.424 1.00 75.81 221 ASN A CA 1
ATOM 1789 C C . ASN A 1 221 ? -15.593 2.755 22.660 1.00 75.81 221 ASN A C 1
ATOM 1791 O O . ASN A 1 221 ? -16.556 2.633 23.407 1.00 75.81 221 ASN A O 1
ATOM 1795 N N . ILE A 1 222 ? -15.317 3.894 22.017 1.00 72.88 222 ILE A N 1
ATOM 1796 C CA . ILE A 1 222 ? -16.151 5.102 22.143 1.00 72.88 222 ILE A CA 1
ATOM 1797 C C . ILE A 1 222 ? -17.584 4.807 21.679 1.00 72.88 222 ILE A C 1
ATOM 1799 O O . ILE A 1 222 ? -18.529 5.082 22.412 1.00 72.88 222 ILE A O 1
ATOM 1803 N N . LEU A 1 223 ? -17.734 4.155 20.522 1.00 73.56 223 LEU A N 1
ATOM 1804 C CA . LEU A 1 223 ? -19.040 3.758 19.981 1.00 73.56 223 LEU A CA 1
ATOM 1805 C C . LEU A 1 223 ? -19.740 2.684 20.828 1.00 73.56 223 LEU A C 1
ATOM 1807 O O . LEU A 1 223 ? -20.963 2.626 20.878 1.00 73.56 223 LEU A O 1
ATOM 1811 N N . SER A 1 224 ? -18.983 1.815 21.502 1.00 72.25 224 SER A N 1
ATOM 1812 C CA . SER A 1 224 ? -19.568 0.797 22.385 1.00 72.25 224 SER A CA 1
ATOM 1813 C C . SER A 1 224 ? -20.030 1.394 23.718 1.00 72.25 224 SER A C 1
ATOM 1815 O O . SER A 1 224 ? -21.038 0.957 24.266 1.00 72.25 224 SER A O 1
ATOM 1817 N N . LEU A 1 225 ? -19.319 2.401 24.245 1.00 64.88 225 LEU A N 1
ATOM 1818 C CA . LEU A 1 225 ? -19.700 3.084 25.484 1.00 64.88 225 LEU A CA 1
ATOM 1819 C C . LEU A 1 225 ? -20.972 3.927 25.320 1.00 64.88 225 LEU A C 1
ATOM 1821 O O . LEU A 1 225 ? -21.772 3.958 26.254 1.00 64.88 225 LEU A O 1
ATOM 1825 N N . SER A 1 226 ? -21.195 4.549 24.157 1.00 58.09 226 SER A N 1
ATOM 1826 C CA . SER A 1 226 ? -22.413 5.336 23.896 1.00 58.09 226 SER A CA 1
ATOM 1827 C C . SER A 1 226 ? -23.690 4.490 23.947 1.00 58.09 226 SER A C 1
ATOM 1829 O O . SER A 1 226 ? -24.751 4.992 24.298 1.00 58.09 226 SER A O 1
ATOM 1831 N N . HIS A 1 227 ? -23.599 3.185 23.674 1.00 57.22 227 HIS A N 1
ATOM 1832 C CA . HIS A 1 227 ? -24.744 2.281 23.804 1.00 57.22 227 HIS A CA 1
ATOM 1833 C C . HIS A 1 227 ? -25.049 1.861 25.248 1.00 57.22 227 HIS A C 1
ATOM 1835 O O . HIS A 1 227 ? -26.171 1.449 25.531 1.00 57.22 227 HIS A O 1
ATOM 1841 N N . ALA A 1 228 ? -24.082 1.946 26.166 1.00 59.91 228 ALA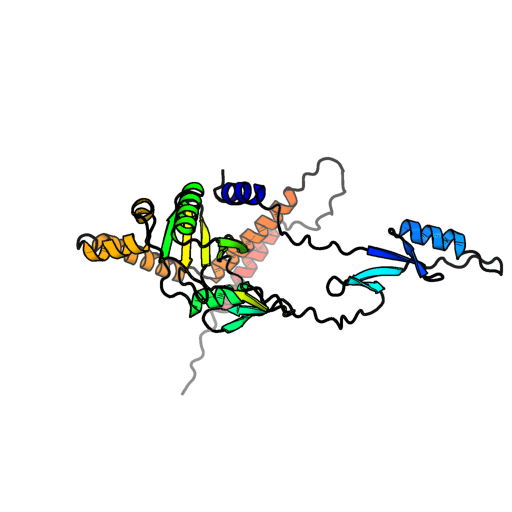 A N 1
ATOM 1842 C CA . ALA A 1 228 ? -24.239 1.432 27.526 1.00 59.91 228 ALA A CA 1
ATOM 1843 C C . ALA A 1 228 ? -24.730 2.483 28.535 1.00 59.91 228 ALA A C 1
ATOM 1845 O O . ALA A 1 228 ? -25.221 2.112 29.599 1.00 59.91 228 ALA A O 1
ATOM 1846 N N . SER A 1 229 ? -24.588 3.779 28.244 1.00 54.53 229 SER A N 1
ATOM 1847 C CA . SER A 1 229 ? -24.805 4.834 29.241 1.00 54.53 229 SER A CA 1
ATOM 1848 C C . SER A 1 229 ? -26.211 5.437 29.270 1.00 54.53 229 SER A C 1
ATOM 1850 O O . SER A 1 229 ? -26.476 6.204 30.187 1.00 54.53 229 SER A O 1
ATOM 1852 N N . GLY A 1 230 ? -27.120 5.129 28.334 1.00 57.78 230 GLY A N 1
ATOM 1853 C CA . GLY A 1 230 ? -28.516 5.621 28.350 1.00 57.78 230 GLY A CA 1
ATOM 1854 C C . GLY A 1 230 ? -28.690 7.153 28.336 1.00 57.78 230 GLY A C 1
ATOM 1855 O O . GLY A 1 230 ? -29.807 7.647 28.431 1.00 57.78 230 GLY A O 1
ATOM 1856 N N . ILE A 1 231 ? -27.590 7.902 28.231 1.00 54.59 231 ILE A N 1
ATOM 1857 C CA . ILE A 1 231 ? -27.519 9.370 28.287 1.00 54.59 231 ILE A CA 1
ATOM 1858 C C . ILE A 1 231 ? -27.311 9.955 26.874 1.00 54.59 231 ILE A C 1
ATOM 1860 O O . ILE A 1 231 ? -27.437 11.158 26.677 1.00 54.59 231 ILE A O 1
ATOM 1864 N N . ASP A 1 232 ? -27.053 9.108 25.873 1.00 53.75 232 ASP A N 1
ATOM 1865 C CA . ASP A 1 232 ? -26.523 9.519 24.564 1.00 53.75 232 ASP A CA 1
ATOM 1866 C C . ASP A 1 232 ? -27.504 9.362 23.390 1.00 53.75 232 ASP A C 1
ATOM 1868 O O . ASP A 1 232 ? -27.116 9.527 22.229 1.00 53.75 232 ASP A O 1
ATOM 1872 N N . ASP A 1 233 ? -28.787 9.100 23.673 1.00 58.75 233 ASP A N 1
ATOM 1873 C CA . ASP A 1 233 ? -29.838 9.121 22.644 1.00 58.75 233 ASP A CA 1
ATOM 1874 C C . ASP A 1 233 ? -29.846 10.467 21.907 1.00 58.75 233 ASP A C 1
ATOM 1876 O O . ASP A 1 233 ? -30.057 10.510 20.698 1.00 58.75 233 ASP A O 1
ATOM 1880 N N . ASP A 1 234 ? -29.524 11.560 22.601 1.00 70.19 234 ASP A N 1
ATOM 1881 C CA . ASP A 1 234 ? -29.561 12.903 22.028 1.00 70.19 234 ASP A CA 1
ATOM 1882 C C . ASP A 1 234 ? -28.350 13.206 21.127 1.00 70.19 234 ASP A C 1
ATOM 1884 O O . ASP A 1 234 ? -28.508 13.823 20.071 1.00 70.19 234 ASP A O 1
ATOM 1888 N N . LEU A 1 235 ? -27.146 12.723 21.471 1.00 66.44 235 LEU A N 1
ATOM 1889 C CA . LEU A 1 235 ? -25.936 12.937 20.666 1.00 66.44 235 LEU A CA 1
ATOM 1890 C C . LEU A 1 235 ? -25.915 12.035 19.429 1.00 66.44 235 LEU A C 1
ATOM 1892 O O . LEU A 1 235 ? -25.586 12.497 18.333 1.00 66.44 235 LEU A O 1
ATOM 1896 N N . TYR A 1 236 ? -26.319 10.770 19.578 1.00 70.81 236 TYR A N 1
ATOM 1897 C CA . TYR A 1 236 ? -26.479 9.863 18.444 1.00 70.81 236 TYR A CA 1
ATOM 1898 C C . TYR A 1 236 ? -27.573 10.362 17.495 1.00 70.81 236 TYR A C 1
ATOM 1900 O O . TYR A 1 236 ? -27.376 10.376 16.277 1.00 70.81 236 TYR A O 1
ATOM 1908 N N . LEU A 1 237 ? -28.696 10.854 18.031 1.00 73.00 237 LEU A N 1
ATOM 1909 C CA . LEU A 1 237 ? -29.745 11.476 17.228 1.00 73.00 237 LEU A CA 1
ATOM 1910 C C . LEU A 1 237 ? -29.251 12.756 16.542 1.00 73.00 237 LEU A C 1
ATOM 1912 O O . LEU A 1 237 ? -29.600 12.984 15.384 1.00 73.00 237 LEU A O 1
ATOM 1916 N N . HIS A 1 238 ? -28.410 13.563 17.197 1.00 69.31 238 HIS A N 1
ATOM 1917 C CA . HIS A 1 238 ? -27.780 14.732 16.577 1.00 69.31 238 HIS A CA 1
ATOM 1918 C C . HIS A 1 238 ? -26.856 14.344 15.423 1.00 69.31 238 HIS A C 1
ATOM 1920 O O . HIS A 1 238 ? -26.950 14.918 14.339 1.00 69.31 238 HIS A O 1
ATOM 1926 N N . PHE A 1 239 ? -25.996 13.346 15.627 1.00 73.44 239 PHE A N 1
ATOM 1927 C CA . PHE A 1 239 ? -25.106 12.842 14.586 1.00 73.44 239 PHE A CA 1
ATOM 1928 C C . PHE A 1 239 ? -25.894 12.253 13.411 1.00 73.44 239 PHE A C 1
ATOM 1930 O O . PHE A 1 239 ? -25.602 12.554 12.255 1.00 73.44 239 PHE A O 1
ATOM 1937 N N . LYS A 1 240 ? -26.943 11.474 13.695 1.00 74.25 240 LYS A N 1
ATOM 1938 C CA . LYS A 1 240 ? -27.842 10.925 12.678 1.00 74.25 240 LYS A CA 1
ATOM 1939 C C . LYS A 1 240 ? -28.533 12.033 11.882 1.00 74.25 240 LYS A C 1
ATOM 1941 O O . LYS A 1 240 ? -28.471 12.005 10.658 1.00 74.25 240 LYS A O 1
ATOM 1946 N N . LYS A 1 241 ? -29.121 13.030 12.553 1.00 73.94 241 LYS A N 1
ATOM 1947 C CA . LYS A 1 241 ? -29.751 14.193 11.902 1.00 73.94 241 LYS A CA 1
ATOM 1948 C C . LYS A 1 241 ? -28.756 14.974 11.045 1.00 73.94 241 LYS A C 1
ATOM 1950 O O . LYS A 1 241 ? -29.095 15.381 9.938 1.00 73.94 241 LYS A O 1
ATOM 1955 N N . LEU A 1 242 ? -27.525 15.152 11.526 1.00 70.81 242 LEU A N 1
ATOM 1956 C CA . LEU A 1 242 ? -26.458 15.799 10.768 1.00 70.81 242 LEU A CA 1
ATOM 1957 C C . LEU A 1 242 ? -26.128 15.006 9.496 1.00 70.81 242 LEU A C 1
ATOM 1959 O O . LEU A 1 242 ? -26.089 15.580 8.412 1.00 70.81 242 LEU A O 1
ATOM 1963 N N . MET A 1 243 ? -25.936 13.690 9.608 1.00 76.31 243 MET A N 1
ATOM 1964 C CA . MET A 1 243 ? -25.645 12.824 8.462 1.00 76.31 243 MET A CA 1
ATOM 1965 C C . MET A 1 243 ? -26.805 12.770 7.464 1.00 76.31 243 MET A C 1
ATOM 1967 O O . MET A 1 243 ? -26.570 12.854 6.262 1.00 76.31 243 MET A O 1
ATOM 1971 N N . GLU A 1 244 ? -28.050 12.685 7.936 1.00 73.50 244 GLU A N 1
ATOM 1972 C CA . G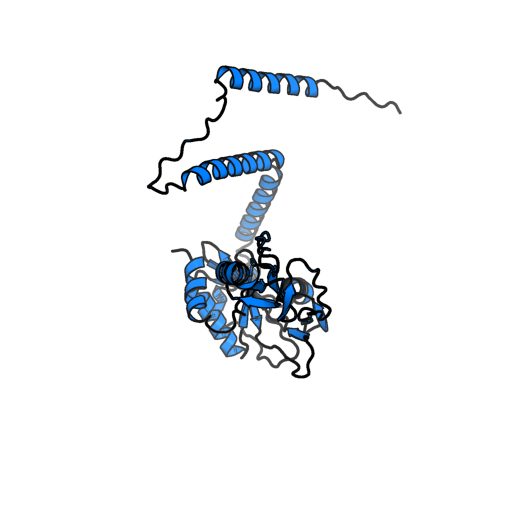LU A 1 244 ? -29.245 12.762 7.087 1.00 73.50 244 GLU A CA 1
ATOM 1973 C C . GLU A 1 244 ? -29.323 14.108 6.357 1.00 73.50 244 GLU A C 1
ATOM 1975 O O . GLU A 1 244 ? -29.570 14.127 5.153 1.00 73.50 244 GLU A O 1
ATOM 1980 N N . SER A 1 245 ? -29.033 15.222 7.039 1.00 71.31 245 SER A N 1
ATOM 1981 C CA . SER A 1 245 ? -28.963 16.545 6.407 1.00 71.31 245 SER A CA 1
ATOM 1982 C C . SER A 1 245 ? -27.876 16.601 5.338 1.00 71.31 245 SER A C 1
ATOM 1984 O O . SER A 1 245 ? -28.148 17.044 4.228 1.00 71.31 245 SER A O 1
ATOM 1986 N N . ILE A 1 246 ? -26.670 16.096 5.625 1.00 65.44 246 ILE A N 1
ATOM 1987 C CA . ILE A 1 246 ? -25.561 16.058 4.660 1.00 65.44 246 ILE A CA 1
ATOM 1988 C C . ILE A 1 246 ? -25.939 15.226 3.431 1.00 65.44 246 ILE A C 1
ATOM 1990 O O . ILE A 1 246 ? -25.663 15.643 2.311 1.00 65.44 246 ILE A O 1
ATOM 1994 N N . ILE A 1 247 ? -26.584 14.070 3.615 1.00 71.38 247 ILE A N 1
ATOM 1995 C CA . ILE A 1 247 ? -27.025 13.211 2.507 1.00 71.38 247 ILE A CA 1
ATOM 1996 C C . ILE A 1 247 ? -28.107 13.909 1.676 1.00 71.38 247 ILE A C 1
ATOM 1998 O O . ILE A 1 247 ? -28.033 13.902 0.448 1.00 71.38 247 ILE A O 1
ATOM 2002 N N . LEU A 1 248 ? -29.095 14.529 2.325 1.00 76.25 248 LEU A N 1
ATOM 2003 C CA . LEU A 1 248 ? -30.159 15.267 1.644 1.00 76.25 248 LEU A CA 1
ATOM 2004 C C . LEU A 1 248 ? -29.615 16.476 0.883 1.00 76.25 248 LEU A C 1
ATOM 2006 O O . LEU A 1 248 ? -30.050 16.737 -0.236 1.00 76.25 248 LEU A O 1
ATOM 2010 N N . ASP A 1 249 ? -28.665 17.202 1.460 1.00 70.62 249 ASP A N 1
ATOM 2011 C CA . ASP A 1 249 ? -28.045 18.349 0.808 1.00 70.62 249 ASP A CA 1
ATOM 2012 C C . ASP A 1 249 ? -27.130 17.907 -0.333 1.00 70.62 249 ASP A C 1
ATOM 2014 O O . ASP A 1 249 ? -27.206 18.481 -1.416 1.00 70.62 249 ASP A O 1
ATOM 2018 N N . ALA A 1 250 ? -26.372 16.820 -0.166 1.00 70.88 250 ALA A N 1
ATOM 2019 C CA . ALA A 1 250 ? -25.601 16.207 -1.245 1.00 70.88 250 ALA A CA 1
ATOM 2020 C C . ALA A 1 250 ? -26.491 15.729 -2.405 1.00 70.88 250 ALA A C 1
ATOM 2022 O O . ALA A 1 250 ? -26.118 15.895 -3.563 1.00 70.88 250 ALA A O 1
ATOM 2023 N N . ALA A 1 251 ? -27.685 15.199 -2.124 1.00 75.00 251 ALA A N 1
ATOM 2024 C CA . ALA A 1 251 ? -28.646 14.798 -3.153 1.00 75.00 251 ALA A CA 1
ATOM 2025 C C . ALA A 1 251 ? -29.245 15.989 -3.927 1.00 75.00 251 ALA A C 1
ATOM 2027 O O . ALA A 1 251 ? -29.670 15.826 -5.069 1.00 75.00 251 ALA A O 1
ATOM 2028 N N . LYS A 1 252 ? -29.268 17.189 -3.329 1.00 79.56 252 LYS A N 1
ATOM 2029 C CA . LYS A 1 252 ? -29.696 18.434 -3.993 1.00 79.56 252 LYS A CA 1
ATOM 2030 C C . LYS A 1 252 ? -28.593 19.067 -4.840 1.00 79.56 252 LYS A C 1
ATOM 2032 O O . LYS A 1 252 ? -28.891 19.961 -5.635 1.00 79.56 252 LYS A O 1
ATOM 2037 N N . ILE A 1 253 ? -27.335 18.651 -4.676 1.00 80.88 253 ILE A N 1
ATOM 2038 C CA . ILE A 1 253 ? -26.238 19.162 -5.498 1.00 80.88 253 ILE A CA 1
ATOM 2039 C C . ILE A 1 253 ? -26.479 18.697 -6.932 1.00 80.88 253 ILE A C 1
ATOM 2041 O O . ILE A 1 253 ? -26.409 17.511 -7.249 1.00 80.88 253 ILE A O 1
ATOM 2045 N N . ASN A 1 254 ? -26.755 19.656 -7.815 1.00 82.44 254 ASN A N 1
ATOM 2046 C CA . ASN A 1 254 ? -26.840 19.396 -9.240 1.00 82.44 254 ASN A CA 1
ATOM 2047 C C . ASN A 1 254 ? -25.457 18.947 -9.730 1.00 82.44 254 ASN A C 1
ATOM 2049 O O . ASN A 1 254 ? -24.534 19.758 -9.840 1.00 82.44 254 ASN A O 1
ATOM 2053 N N . ILE A 1 255 ? -25.326 17.651 -10.012 1.00 79.94 255 ILE A N 1
ATOM 2054 C CA . ILE A 1 255 ? -24.084 17.021 -10.472 1.00 79.94 255 ILE A CA 1
ATOM 2055 C C . ILE A 1 255 ? -23.532 17.743 -11.707 1.00 79.94 255 ILE A C 1
ATOM 2057 O O . ILE A 1 255 ? -22.317 17.897 -11.827 1.00 79.94 255 ILE A O 1
ATOM 2061 N N . ASP A 1 256 ? -24.396 18.238 -12.593 1.00 78.19 256 ASP A N 1
ATOM 2062 C CA . ASP A 1 256 ? -23.964 18.966 -13.785 1.00 78.19 256 ASP A CA 1
ATOM 2063 C C . ASP A 1 256 ? -23.417 20.354 -13.433 1.00 78.19 256 ASP A C 1
ATOM 2065 O O . ASP A 1 256 ? -22.405 20.774 -13.989 1.00 78.19 256 ASP A O 1
ATOM 2069 N N . GLY A 1 257 ? -23.991 21.024 -12.431 1.00 74.50 257 GLY A N 1
ATOM 2070 C CA . GLY A 1 257 ? -23.433 22.264 -11.883 1.00 74.50 257 GLY A CA 1
ATOM 2071 C C . GLY A 1 257 ? -22.063 22.052 -11.232 1.00 74.50 257 GLY A C 1
ATOM 2072 O O . GLY A 1 257 ? -21.143 22.838 -11.447 1.00 74.50 257 GLY A O 1
ATOM 2073 N N . LEU A 1 258 ? -21.893 20.950 -10.495 1.00 71.19 258 LEU A N 1
ATOM 2074 C CA . LEU A 1 258 ? -20.614 20.603 -9.872 1.00 71.19 258 LEU A CA 1
ATOM 2075 C C . LEU A 1 258 ? -19.538 20.285 -10.920 1.00 71.19 258 LEU A C 1
ATOM 2077 O O . LEU A 1 258 ? -18.391 20.708 -10.774 1.00 71.19 258 LEU A O 1
ATOM 2081 N N . LYS A 1 259 ? -19.905 19.586 -12.002 1.00 71.69 259 LYS A N 1
ATOM 2082 C CA . LYS A 1 259 ? -19.013 19.344 -13.145 1.00 71.69 259 LYS A CA 1
ATOM 2083 C C . LYS A 1 259 ? -18.571 20.655 -13.791 1.00 71.69 259 LYS A C 1
ATOM 2085 O O . LYS A 1 259 ? -17.379 20.818 -14.016 1.00 71.69 259 LYS A O 1
ATOM 2090 N N . VAL A 1 260 ? -19.495 21.594 -14.023 1.00 73.75 260 VAL A N 1
ATOM 2091 C CA . VAL A 1 260 ? -19.170 22.915 -14.594 1.00 73.75 260 VAL A CA 1
ATOM 2092 C C . VAL A 1 260 ? -18.194 23.678 -13.697 1.00 73.75 260 VAL A C 1
ATOM 2094 O O . VAL A 1 260 ? -17.175 24.152 -14.189 1.00 73.75 260 VAL A O 1
ATOM 2097 N N . LEU A 1 261 ? -18.442 23.727 -12.385 1.00 70.94 261 LEU A N 1
ATOM 2098 C CA . LEU A 1 261 ? -17.538 24.384 -11.432 1.00 70.94 261 LEU A CA 1
ATOM 2099 C C . LEU A 1 261 ? -16.160 23.714 -11.378 1.00 70.94 261 LEU A C 1
ATOM 2101 O O . LEU A 1 261 ? -15.145 24.395 -11.278 1.00 70.94 261 LEU A O 1
ATOM 2105 N N . THR A 1 262 ? -16.111 22.385 -11.478 1.00 70.00 262 THR A N 1
ATOM 2106 C CA . THR A 1 262 ? -14.845 21.639 -11.496 1.00 70.00 262 THR A CA 1
ATOM 2107 C C . THR A 1 262 ? -14.066 21.913 -12.784 1.00 70.00 262 THR A C 1
ATOM 2109 O O . THR A 1 262 ? -12.862 22.137 -12.724 1.00 70.00 262 THR A O 1
ATOM 2112 N N . CYS A 1 263 ? -14.736 21.959 -13.941 1.00 73.75 263 CYS A N 1
ATOM 2113 C CA . CYS A 1 263 ? -14.119 22.363 -15.206 1.00 73.75 263 CYS A CA 1
ATOM 2114 C C . CYS A 1 263 ? -13.575 23.796 -15.134 1.00 73.75 263 CYS A C 1
ATOM 2116 O O . CYS A 1 263 ? -12.412 24.006 -15.462 1.00 73.75 263 CYS A O 1
ATOM 2118 N N . GLN A 1 264 ? -14.355 24.750 -14.616 1.00 78.38 264 GLN A N 1
ATOM 2119 C CA . GLN A 1 264 ? -13.908 26.137 -14.438 1.00 78.38 264 GLN A CA 1
ATOM 2120 C C . GLN A 1 264 ? -12.699 26.241 -13.498 1.00 78.38 264 GLN A C 1
ATOM 2122 O O . GLN A 1 264 ? -11.750 26.965 -13.783 1.00 78.38 264 GLN A O 1
ATOM 2127 N N . ALA A 1 265 ? -12.690 25.487 -12.397 1.00 72.06 265 ALA A N 1
ATOM 2128 C CA . ALA A 1 265 ? -11.555 25.457 -11.479 1.00 72.06 265 ALA A CA 1
ATOM 2129 C C . ALA A 1 265 ? -10.289 24.871 -12.131 1.00 72.06 265 ALA A C 1
ATOM 2131 O O . ALA A 1 265 ? -9.193 25.386 -11.913 1.00 72.06 265 ALA A O 1
ATOM 2132 N N . LEU A 1 266 ? -10.425 23.827 -12.957 1.00 75.06 266 LEU A N 1
ATOM 2133 C CA . LEU A 1 266 ? -9.309 23.251 -13.714 1.00 75.06 266 LEU A CA 1
ATOM 2134 C C . LEU A 1 266 ? -8.771 24.223 -14.775 1.00 75.06 266 LEU A C 1
ATOM 2136 O O . LEU A 1 266 ? -7.556 24.333 -14.941 1.00 75.06 266 LEU A O 1
ATOM 2140 N N . GLU A 1 267 ? -9.648 24.962 -15.453 1.00 80.75 267 GLU A N 1
ATOM 2141 C CA . GLU A 1 267 ? -9.263 26.022 -16.392 1.00 80.75 267 GLU A CA 1
ATOM 2142 C C . GLU A 1 267 ? -8.497 27.142 -15.674 1.00 80.75 267 GLU A C 1
ATOM 2144 O O . GLU A 1 267 ? -7.407 27.514 -16.107 1.00 80.75 267 GLU A O 1
ATOM 2149 N N . MET A 1 268 ? -8.997 27.611 -14.525 1.00 76.94 268 MET A N 1
ATOM 2150 C CA . MET A 1 268 ? -8.309 28.607 -13.696 1.00 76.94 268 MET A CA 1
ATOM 2151 C C . MET A 1 268 ? -6.939 28.117 -13.217 1.00 76.94 268 MET A C 1
ATOM 2153 O O . MET A 1 268 ? -5.969 28.869 -13.272 1.00 76.94 268 MET A O 1
ATOM 2157 N N . MET A 1 269 ? -6.825 26.856 -12.786 1.00 70.94 269 MET A N 1
ATOM 2158 C CA . MET A 1 269 ? -5.532 26.274 -12.414 1.00 70.94 269 MET A CA 1
ATOM 2159 C C . MET A 1 269 ? -4.561 26.217 -13.591 1.00 70.94 269 MET A C 1
ATOM 2161 O O . MET A 1 269 ? -3.380 26.474 -13.396 1.00 70.94 269 MET A O 1
ATOM 2165 N N . THR A 1 270 ? -5.049 25.914 -14.797 1.00 75.44 270 THR A N 1
ATOM 2166 C CA . THR A 1 270 ? -4.214 25.868 -16.008 1.00 75.44 270 THR A CA 1
ATOM 2167 C C . THR A 1 270 ? -3.645 27.252 -16.321 1.00 75.44 270 THR A C 1
ATOM 2169 O O . THR A 1 270 ? -2.457 27.381 -16.606 1.00 75.44 270 THR A O 1
ATOM 2172 N N . VAL A 1 271 ? -4.468 28.298 -16.187 1.00 75.31 271 VAL A N 1
ATOM 2173 C CA . VAL A 1 271 ? -4.028 29.693 -16.331 1.00 75.31 271 VAL A CA 1
ATOM 2174 C C . VAL A 1 271 ? -2.967 30.033 -15.286 1.00 75.31 271 VAL A C 1
ATOM 2176 O O . VAL A 1 271 ? -1.913 30.537 -15.652 1.00 75.31 271 VAL A O 1
ATOM 2179 N N . LEU A 1 272 ? -3.200 29.712 -14.011 1.00 71.56 272 LEU A N 1
ATOM 2180 C CA . LEU A 1 272 ? -2.251 30.000 -12.929 1.00 71.56 272 LEU A CA 1
ATOM 2181 C C . LEU A 1 272 ? -0.927 29.237 -13.081 1.00 71.56 272 LEU A C 1
ATOM 2183 O O . LEU A 1 272 ? 0.129 29.813 -12.848 1.00 71.56 272 LEU A O 1
ATOM 2187 N N . SER A 1 273 ? -0.952 27.988 -13.555 1.00 69.00 273 SER A N 1
ATOM 2188 C CA . SER A 1 273 ? 0.271 27.215 -13.814 1.00 69.00 273 SER A CA 1
ATOM 2189 C C . SER A 1 273 ? 1.139 27.775 -14.944 1.00 69.00 273 SER A C 1
ATOM 2191 O O . SER A 1 273 ? 2.313 27.434 -15.023 1.00 69.00 273 SER A O 1
ATOM 2193 N N . CYS A 1 274 ? 0.600 28.647 -15.801 1.00 66.38 274 CYS A N 1
ATOM 2194 C CA . CYS A 1 274 ? 1.390 29.356 -16.808 1.00 66.38 274 CYS A CA 1
ATOM 2195 C C . CYS A 1 274 ? 2.102 30.604 -16.258 1.00 66.38 274 CYS A C 1
ATOM 2197 O O . CYS A 1 274 ? 2.930 31.164 -16.970 1.00 66.38 274 CYS A O 1
ATOM 2199 N N . TYR A 1 275 ? 1.786 31.042 -15.034 1.00 65.94 275 TYR A N 1
ATOM 2200 C CA . TYR A 1 275 ? 2.403 32.209 -14.391 1.00 65.94 275 TYR A CA 1
ATOM 2201 C C . TYR A 1 275 ? 3.488 31.851 -13.364 1.00 65.94 275 TYR A C 1
ATOM 2203 O O . TYR A 1 275 ? 4.218 32.737 -12.948 1.00 65.94 275 TYR A O 1
ATOM 2211 N N . ASP A 1 276 ? 3.633 30.578 -12.980 1.00 52.97 276 ASP A N 1
ATOM 2212 C CA . ASP A 1 276 ? 4.648 30.135 -12.004 1.00 52.97 276 ASP A CA 1
ATOM 2213 C C . ASP A 1 276 ? 6.015 29.786 -12.637 1.00 52.97 276 ASP A C 1
ATOM 2215 O O . ASP A 1 276 ? 6.940 29.385 -11.933 1.00 52.97 276 ASP A O 1
ATOM 2219 N N . GLU A 1 277 ? 6.184 29.962 -13.953 1.00 54.50 277 GLU A N 1
ATOM 2220 C CA . GLU A 1 277 ? 7.491 29.864 -14.626 1.00 54.50 277 GLU A CA 1
ATOM 2221 C C . GLU A 1 277 ? 8.129 31.248 -14.844 1.00 54.50 277 GLU A C 1
ATOM 2223 O O . GLU A 1 277 ? 8.653 31.542 -15.919 1.00 54.50 277 GLU A O 1
ATOM 2228 N N . ASP A 1 278 ? 8.140 32.092 -13.805 1.00 53.62 278 ASP A N 1
ATOM 2229 C CA . ASP A 1 278 ? 9.071 33.225 -13.703 1.00 53.62 278 ASP A CA 1
ATOM 2230 C C . ASP A 1 278 ? 10.496 32.683 -13.469 1.00 53.62 278 ASP A C 1
ATOM 2232 O O . ASP A 1 278 ? 11.095 32.783 -12.397 1.00 53.62 278 ASP A O 1
ATOM 2236 N N . HIS A 1 279 ? 11.050 32.054 -14.506 1.00 56.03 279 HIS A N 1
ATOM 2237 C CA . HIS A 1 279 ? 12.487 31.994 -14.684 1.00 56.03 279 HIS A CA 1
ATOM 2238 C C . HIS A 1 279 ? 12.934 33.357 -15.213 1.00 56.03 279 HIS A C 1
ATOM 2240 O O . HIS A 1 279 ? 12.829 33.651 -16.406 1.00 56.03 279 HIS A O 1
ATOM 2246 N N . ASP A 1 280 ? 13.435 34.177 -14.290 1.00 61.19 280 ASP A N 1
ATOM 2247 C CA . ASP A 1 280 ? 14.296 35.310 -14.596 1.00 61.19 280 ASP A CA 1
ATOM 2248 C C . ASP A 1 280 ? 15.389 34.876 -15.592 1.00 61.19 280 ASP A C 1
ATOM 2250 O O . ASP A 1 280 ? 16.002 33.815 -15.451 1.00 61.19 280 ASP A O 1
ATOM 2254 N N . ASP A 1 281 ? 15.624 35.732 -16.585 1.00 60.75 281 ASP A N 1
ATOM 2255 C CA . ASP A 1 281 ? 16.670 35.655 -17.610 1.00 60.75 281 ASP A CA 1
ATOM 2256 C C . ASP A 1 281 ? 16.393 34.753 -18.829 1.00 60.75 281 ASP A C 1
ATOM 2258 O O . ASP A 1 281 ? 16.996 33.697 -18.990 1.00 60.75 281 ASP A O 1
ATOM 2262 N N . ILE A 1 282 ? 15.549 35.225 -19.761 1.00 59.72 282 ILE A N 1
ATOM 2263 C CA . ILE A 1 282 ? 15.830 35.361 -21.215 1.00 59.72 282 ILE A CA 1
ATOM 2264 C C . ILE A 1 282 ? 14.582 35.965 -21.906 1.00 59.72 282 ILE A C 1
ATOM 2266 O O . ILE A 1 282 ? 13.483 35.431 -21.759 1.00 59.72 282 ILE A O 1
ATOM 2270 N N . PRO A 1 283 ? 14.705 37.033 -22.722 1.00 51.31 283 PRO A N 1
ATOM 2271 C CA . PRO A 1 283 ? 13.575 37.582 -23.469 1.00 51.31 283 PRO A CA 1
ATOM 2272 C C . PRO A 1 283 ? 13.213 36.649 -24.634 1.00 51.31 283 PRO A C 1
ATOM 2274 O O . PRO A 1 283 ? 13.791 36.729 -25.719 1.00 51.31 283 PRO A O 1
ATOM 2277 N N . SER A 1 284 ? 12.255 35.750 -24.412 1.00 53.16 284 SER A N 1
ATOM 2278 C CA . SER A 1 284 ? 11.655 34.947 -25.480 1.00 53.16 284 SER A CA 1
ATOM 2279 C C . SER A 1 284 ? 10.469 35.707 -26.099 1.00 53.16 284 SER A C 1
ATOM 2281 O O . SER A 1 284 ? 9.643 36.251 -25.361 1.00 53.16 284 SER A O 1
ATOM 2283 N N . PRO A 1 285 ? 10.356 35.794 -27.438 1.00 51.25 285 PRO A N 1
ATOM 2284 C CA . PRO A 1 285 ? 9.282 36.533 -28.084 1.00 51.25 285 PRO A CA 1
ATOM 2285 C C . PRO A 1 285 ? 7.958 35.805 -27.857 1.00 51.25 285 PRO A C 1
ATOM 2287 O O . PRO A 1 285 ? 7.767 34.678 -28.316 1.00 51.25 285 PRO A O 1
ATOM 2290 N N . MET A 1 286 ? 7.044 36.462 -27.140 1.00 47.94 286 MET A N 1
ATOM 2291 C CA . MET A 1 286 ? 5.722 35.918 -26.853 1.00 47.94 286 MET A CA 1
ATOM 2292 C C . MET A 1 286 ? 4.983 35.528 -28.143 1.00 47.94 286 MET A C 1
ATOM 2294 O O . MET A 1 286 ? 4.971 36.302 -29.109 1.00 47.94 286 MET A O 1
ATOM 2298 N N . PRO A 1 287 ? 4.317 34.360 -28.175 1.00 50.44 287 PRO A N 1
ATOM 2299 C CA . PRO A 1 287 ? 3.428 34.020 -29.268 1.00 50.44 287 PRO A CA 1
ATOM 2300 C C . PRO A 1 287 ? 2.249 34.997 -29.260 1.00 50.44 287 PRO A C 1
ATOM 2302 O O . PRO A 1 287 ? 1.494 35.091 -28.295 1.00 50.44 287 PRO A O 1
ATOM 2305 N N . VAL A 1 288 ? 2.104 35.741 -30.356 1.00 51.91 288 VAL A N 1
ATOM 2306 C CA . VAL A 1 288 ? 0.994 36.667 -30.592 1.00 51.91 288 VAL A CA 1
ATOM 2307 C C . VAL A 1 288 ? -0.315 35.878 -30.564 1.00 51.91 288 VAL A C 1
ATOM 2309 O O . VAL A 1 288 ? -0.688 35.229 -31.546 1.00 51.91 288 VAL A O 1
ATOM 2312 N N . VAL A 1 289 ? -1.012 35.929 -29.429 1.00 51.69 289 VAL A N 1
ATOM 2313 C CA . VAL A 1 289 ? -2.363 35.391 -29.274 1.00 51.69 289 VAL A CA 1
ATOM 2314 C C . VAL A 1 289 ? -3.269 36.164 -30.228 1.00 51.69 289 VAL A C 1
ATOM 2316 O O . VAL A 1 289 ? -3.548 37.352 -30.058 1.00 51.69 289 VAL A O 1
ATOM 2319 N N . LYS A 1 290 ? -3.687 35.498 -31.305 1.00 57.03 290 LYS A N 1
ATOM 2320 C CA . LYS A 1 290 ? -4.603 36.071 -32.286 1.00 57.03 290 LYS A CA 1
ATOM 2321 C C . LYS A 1 290 ? -5.991 36.192 -31.657 1.00 57.03 290 LYS A C 1
ATOM 2323 O O . LYS A 1 290 ? -6.646 35.185 -31.427 1.00 57.03 290 LYS A O 1
ATOM 2328 N N . LYS A 1 291 ? -6.426 37.449 -31.521 1.00 62.09 291 LYS A N 1
ATOM 2329 C CA . LYS A 1 291 ? -7.801 37.924 -31.293 1.00 62.09 291 LYS A CA 1
ATOM 2330 C C . LYS A 1 291 ? -8.382 37.610 -29.910 1.00 62.09 291 LYS A C 1
ATOM 2332 O O . LYS A 1 291 ? -9.107 36.643 -29.723 1.00 62.09 291 LYS A O 1
ATOM 2337 N N . SER A 1 292 ? -8.130 38.536 -28.987 1.00 61.47 292 SER A N 1
ATOM 2338 C CA . SER A 1 292 ? -9.029 38.806 -27.863 1.00 61.47 292 SER A CA 1
ATOM 2339 C C . SER A 1 292 ? -10.420 39.164 -28.407 1.00 61.47 292 SER A C 1
ATOM 2341 O O . SER A 1 292 ? -10.529 40.008 -29.304 1.00 61.47 292 SER A O 1
ATOM 2343 N N . MET A 1 293 ? -11.461 38.484 -27.921 1.00 72.50 293 MET A N 1
ATOM 2344 C CA . MET A 1 293 ? -12.846 38.862 -28.194 1.00 72.50 293 MET A CA 1
ATOM 2345 C C . MET A 1 293 ? -13.161 40.150 -27.441 1.00 72.50 293 MET A C 1
ATOM 2347 O O . MET A 1 293 ? -12.876 40.278 -26.255 1.00 72.50 293 MET A O 1
ATOM 2351 N N . THR A 1 294 ? -13.750 41.107 -28.143 1.00 87.12 294 THR A N 1
ATOM 2352 C CA . THR A 1 294 ? -14.225 42.348 -27.523 1.00 87.12 294 THR A CA 1
ATOM 2353 C C . THR A 1 294 ? -15.493 42.085 -26.709 1.00 87.12 294 THR A C 1
ATOM 2355 O O . THR A 1 294 ? -16.265 41.183 -27.037 1.00 87.12 294 THR A O 1
ATOM 2358 N N . ASP A 1 295 ? -15.750 42.897 -25.681 1.00 78.69 295 ASP A N 1
ATOM 2359 C CA . ASP A 1 295 ? -16.921 42.745 -24.800 1.00 78.69 295 ASP A CA 1
ATOM 2360 C C . ASP A 1 295 ? -18.261 42.720 -25.561 1.00 78.69 295 ASP A C 1
ATOM 2362 O O . ASP A 1 295 ? -19.219 42.079 -25.120 1.00 78.69 295 ASP A O 1
ATOM 2366 N N . SER A 1 296 ? -18.341 43.349 -26.742 1.00 83.88 296 SER A N 1
ATOM 2367 C CA . SER A 1 296 ? -19.543 43.267 -27.582 1.00 83.88 296 SER A CA 1
ATOM 2368 C C . SER A 1 296 ? -19.753 41.869 -28.171 1.00 83.88 296 SER A C 1
ATOM 2370 O O . SER A 1 296 ? -20.885 41.393 -28.203 1.00 83.88 296 SER A O 1
ATOM 2372 N N . GLN A 1 297 ? -18.678 41.177 -28.558 1.00 85.31 297 GLN A N 1
ATOM 2373 C CA . GLN A 1 297 ? -18.733 39.814 -29.094 1.00 85.31 297 GLN A CA 1
ATOM 2374 C C . GLN A 1 297 ? -19.104 38.804 -28.004 1.00 85.31 297 GLN A C 1
ATOM 2376 O O . GLN A 1 297 ? -19.873 37.880 -28.255 1.00 85.31 297 GLN A O 1
ATOM 2381 N N . ILE A 1 298 ? -18.619 39.022 -26.777 1.00 82.88 298 ILE A N 1
ATOM 2382 C CA . ILE A 1 298 ? -18.999 38.216 -25.607 1.00 82.88 298 ILE A CA 1
ATOM 2383 C C . ILE A 1 298 ? -20.491 38.410 -25.295 1.00 82.88 298 ILE A C 1
ATOM 2385 O O . ILE A 1 298 ? -21.215 37.447 -25.040 1.00 82.88 298 ILE A O 1
ATOM 2389 N N . THR A 1 299 ? -20.980 39.652 -25.360 1.00 88.94 299 THR A N 1
ATOM 2390 C CA . THR A 1 299 ? -22.396 39.965 -25.114 1.00 88.94 299 THR A CA 1
ATOM 2391 C C . THR A 1 299 ? -23.307 39.319 -26.165 1.00 88.94 299 THR A C 1
ATOM 2393 O O . THR A 1 299 ? -24.343 38.750 -25.818 1.00 88.94 299 THR A O 1
ATOM 2396 N N . GLU A 1 300 ? -22.902 39.338 -27.437 1.00 89.62 300 GLU A N 1
ATOM 2397 C CA . GLU A 1 300 ? -23.661 38.745 -28.543 1.00 89.62 300 GLU A CA 1
ATOM 2398 C C . GLU A 1 300 ? -23.758 37.210 -28.439 1.00 89.62 300 GLU A C 1
ATOM 2400 O O . GLU A 1 300 ? -24.844 36.645 -28.613 1.00 89.62 300 GLU A O 1
ATOM 2405 N N . GLU A 1 301 ? -22.673 36.524 -28.062 1.00 87.31 301 GLU A N 1
ATOM 2406 C CA . GLU A 1 301 ? -22.702 35.073 -27.824 1.00 87.31 301 GLU A CA 1
ATOM 2407 C C . GLU A 1 301 ? -23.602 34.689 -26.641 1.00 87.31 301 GLU A C 1
ATOM 2409 O O . GLU A 1 301 ? -24.400 33.748 -26.737 1.00 87.31 301 GLU A O 1
ATOM 2414 N N . LEU A 1 302 ? -23.541 35.446 -25.541 1.00 83.06 302 LEU A N 1
ATOM 2415 C CA . LEU A 1 302 ? -24.374 35.195 -24.362 1.00 83.06 302 LEU A CA 1
ATOM 2416 C C . LEU A 1 302 ? -25.870 35.391 -24.651 1.00 83.06 302 LEU A C 1
ATOM 2418 O O . LEU A 1 302 ? -26.711 34.657 -24.116 1.00 83.06 302 LEU A O 1
ATOM 2422 N N . GLU A 1 303 ? -26.234 36.340 -25.516 1.00 84.94 303 GLU A N 1
ATOM 2423 C CA . GLU A 1 303 ? -27.617 36.493 -25.976 1.00 84.94 303 GLU A CA 1
ATOM 2424 C C . GLU A 1 303 ? -28.058 35.378 -26.934 1.00 84.94 303 GLU A C 1
ATOM 2426 O O . GLU A 1 303 ? -29.219 34.947 -26.885 1.00 84.94 303 GLU A O 1
ATOM 2431 N N . GLY A 1 304 ? -27.147 34.868 -27.767 1.00 79.62 304 GLY A N 1
ATOM 2432 C CA . GLY A 1 304 ? -27.389 33.724 -28.645 1.00 79.62 304 GLY A CA 1
ATOM 2433 C C . GLY A 1 304 ? -27.804 32.472 -27.868 1.00 79.62 304 GLY A C 1
ATOM 2434 O O . GLY A 1 304 ? -28.835 31.869 -28.174 1.00 79.62 304 GLY A O 1
ATOM 2435 N N . ILE A 1 305 ? -27.074 32.141 -26.797 1.00 76.81 305 ILE A N 1
ATOM 2436 C CA . ILE A 1 305 ? -27.325 30.954 -25.957 1.00 76.81 305 ILE A CA 1
ATOM 2437 C C . ILE A 1 305 ? -28.694 31.029 -25.254 1.00 76.81 305 ILE A C 1
ATOM 2439 O O . ILE A 1 305 ? -29.417 30.031 -25.146 1.00 76.81 305 ILE A O 1
ATOM 2443 N N . LYS A 1 306 ? -29.116 32.226 -24.822 1.00 75.25 306 LYS A N 1
ATOM 2444 C CA . LYS A 1 306 ? -30.442 32.428 -24.209 1.00 75.25 306 LYS A CA 1
ATOM 2445 C C . LYS A 1 306 ? -31.586 32.181 -25.199 1.00 75.25 306 LYS A C 1
ATOM 2447 O O . LYS A 1 306 ? -32.643 31.681 -24.802 1.00 75.25 306 LYS A O 1
ATOM 2452 N N . LYS A 1 307 ? -31.394 32.490 -26.488 1.00 72.50 307 LYS A N 1
ATOM 2453 C CA . LYS A 1 307 ? -32.407 32.266 -27.536 1.00 72.50 307 LYS A CA 1
ATOM 2454 C C . LYS A 1 307 ? -32.568 30.780 -27.881 1.00 72.50 307 LYS A C 1
ATOM 2456 O O . LYS A 1 307 ? -33.696 30.343 -28.119 1.00 72.50 307 LYS A O 1
ATOM 2461 N N . THR A 1 308 ? -31.498 29.984 -27.846 1.00 66.94 308 THR A N 1
ATOM 2462 C CA . THR A 1 308 ? -31.551 28.533 -28.112 1.00 66.94 308 THR A CA 1
ATOM 2463 C C . THR A 1 308 ? -32.284 27.766 -27.010 1.00 66.94 308 THR A C 1
ATOM 2465 O O . THR A 1 308 ? -33.125 26.919 -27.316 1.00 66.94 308 THR A O 1
ATOM 2468 N N . ASN A 1 309 ? -32.082 28.130 -25.740 1.00 57.06 309 ASN A N 1
ATOM 2469 C CA . ASN A 1 309 ? -32.776 27.489 -24.614 1.00 57.06 309 ASN A CA 1
ATOM 2470 C C . ASN A 1 309 ? -34.287 27.781 -24.585 1.00 57.06 309 ASN A C 1
ATOM 2472 O O . ASN A 1 309 ? -35.078 26.927 -24.185 1.00 57.06 309 ASN A O 1
ATOM 2476 N N . LYS A 1 310 ? -34.724 28.938 -25.101 1.00 60.47 310 LYS A N 1
ATOM 2477 C CA . LYS A 1 310 ? -36.156 29.274 -25.198 1.00 60.47 310 LYS A CA 1
ATOM 2478 C C . LYS A 1 310 ? -36.910 28.411 -26.223 1.00 60.47 310 LYS A C 1
ATOM 2480 O O . LYS A 1 310 ? -38.103 28.182 -26.058 1.00 60.47 310 LYS A O 1
ATOM 2485 N N . ARG A 1 311 ? -36.226 27.891 -27.253 1.00 55.50 311 ARG A N 1
ATOM 2486 C CA . ARG A 1 311 ? -36.822 26.991 -28.263 1.00 55.50 311 ARG A CA 1
ATOM 2487 C C . ARG A 1 311 ? -36.958 25.541 -27.790 1.00 55.50 311 ARG A C 1
ATOM 2489 O O . ARG A 1 311 ? -37.848 24.845 -28.269 1.00 55.50 311 ARG A O 1
ATOM 2496 N N . ALA A 1 312 ? -36.130 25.091 -26.848 1.00 55.88 312 ALA A N 1
ATOM 2497 C CA . ALA A 1 312 ? -36.238 23.744 -26.283 1.00 55.88 312 ALA A CA 1
ATOM 2498 C C . ALA A 1 312 ? -37.447 23.596 -25.335 1.00 55.88 312 ALA A C 1
ATOM 2500 O O . ALA A 1 312 ? -38.037 22.523 -25.259 1.00 55.88 312 ALA A O 1
ATOM 2501 N N . ALA A 1 313 ? -37.872 24.684 -24.683 1.00 56.56 313 ALA A N 1
ATOM 2502 C CA . ALA A 1 313 ? -38.971 24.677 -23.714 1.00 56.56 313 ALA A CA 1
ATOM 2503 C C . ALA A 1 313 ? -40.394 24.679 -24.323 1.00 56.56 313 ALA A C 1
ATOM 2505 O O . ALA A 1 313 ? -41.360 24.553 -23.580 1.00 56.56 313 ALA A O 1
ATOM 2506 N N . MET A 1 314 ? -40.554 24.810 -25.650 1.00 56.19 314 MET A N 1
ATOM 2507 C CA . MET A 1 314 ? -41.875 24.843 -26.315 1.00 56.19 314 MET A CA 1
ATOM 2508 C C . MET A 1 314 ? -42.268 23.540 -27.035 1.00 56.19 314 MET A C 1
ATOM 2510 O O . MET A 1 314 ? -43.293 23.508 -27.713 1.00 56.19 314 MET A O 1
ATOM 2514 N N . LYS A 1 315 ? -41.498 22.450 -26.915 1.00 51.62 315 LYS A N 1
ATOM 2515 C CA . LYS A 1 315 ? -41.940 21.144 -27.434 1.00 51.62 315 LYS A CA 1
ATOM 2516 C C . LYS A 1 315 ? -42.849 20.455 -26.416 1.00 51.62 315 LYS A C 1
ATOM 2518 O O . LYS A 1 315 ? -42.395 19.714 -25.552 1.00 51.62 315 LYS A O 1
ATOM 2523 N N . GLU A 1 316 ? -44.138 20.746 -26.540 1.00 60.47 316 GLU A N 1
ATOM 2524 C CA . GLU A 1 316 ? -45.233 20.085 -25.831 1.00 60.47 316 GLU A CA 1
ATOM 2525 C C . GLU A 1 316 ? -45.269 18.575 -26.172 1.00 60.47 316 GLU A C 1
ATOM 2527 O O . GLU A 1 316 ? -45.118 18.207 -27.344 1.00 60.47 316 GLU A O 1
ATOM 2532 N N . PRO A 1 317 ? -45.431 17.674 -25.186 1.00 57.81 317 PRO A N 1
ATOM 2533 C CA . PRO A 1 317 ? -45.423 16.237 -25.432 1.00 57.81 317 PRO A CA 1
ATOM 2534 C C . PRO A 1 317 ? -46.707 15.797 -26.148 1.00 57.81 317 PRO A C 1
ATOM 2536 O O . PRO A 1 317 ? -47.814 15.920 -25.621 1.00 57.81 317 PRO A O 1
ATOM 2539 N N . GLN A 1 318 ? -46.556 15.245 -27.355 1.00 52.31 318 GLN A N 1
ATOM 2540 C CA . GLN A 1 318 ? -47.652 14.610 -28.083 1.00 52.31 318 GLN A CA 1
ATOM 2541 C C . GLN A 1 318 ? -48.190 13.416 -27.284 1.00 52.31 318 GLN A C 1
ATOM 2543 O O . GLN A 1 318 ? -47.476 12.453 -27.006 1.00 52.31 318 GLN A O 1
ATOM 2548 N N . LYS A 1 319 ? -49.476 13.492 -26.924 1.00 55.84 319 LYS A N 1
ATOM 2549 C CA . LYS A 1 319 ? -50.238 12.404 -26.303 1.00 55.84 319 LYS A CA 1
ATOM 2550 C C . LYS A 1 319 ? -50.262 11.188 -27.231 1.00 55.84 319 LYS A C 1
ATOM 2552 O O . LYS A 1 319 ? -50.882 11.226 -28.292 1.00 55.84 319 LYS A O 1
ATOM 2557 N N . ILE A 1 320 ? -49.632 10.105 -26.788 1.00 56.19 320 ILE A N 1
ATOM 2558 C CA . ILE A 1 320 ? -49.777 8.770 -27.368 1.00 56.19 320 ILE A CA 1
ATOM 2559 C C . ILE A 1 320 ? -51.197 8.293 -27.040 1.00 56.19 320 ILE A C 1
ATOM 2561 O O . ILE A 1 320 ? -51.557 8.165 -25.869 1.00 56.19 320 ILE A O 1
ATOM 2565 N N . LYS A 1 321 ? -52.025 8.112 -28.074 1.00 58.16 321 LYS A N 1
ATOM 2566 C CA . LYS A 1 321 ? -53.333 7.460 -27.954 1.00 58.16 321 LYS A CA 1
ATOM 2567 C C . LYS A 1 321 ? -53.132 5.947 -27.877 1.00 58.16 321 LYS A C 1
ATOM 2569 O O . LYS A 1 321 ? -52.305 5.405 -28.607 1.00 58.16 321 LYS A O 1
ATOM 2574 N N . SER A 1 322 ? -53.882 5.357 -26.950 1.00 64.50 322 SER A N 1
ATOM 2575 C CA . SER A 1 322 ? -54.036 3.930 -26.665 1.00 64.50 322 SER A CA 1
ATOM 2576 C C . SER A 1 322 ? -54.415 3.103 -27.885 1.00 64.50 322 SER A C 1
ATOM 2578 O O . SER A 1 322 ? -55.134 3.644 -28.755 1.00 64.50 322 SER A O 1
#

Sequence (322 aa):
MNAREEIVGDIQSKKKMNRKVMKQNIIRYQCPECNVSYKSTLMAAKHIQAYHTRTKSGKNAKPQLPIKIEECCICDKPFRSDEYHNCTESNNPPTFVCTACDATFNDIPTFDNHTLKIHGNGLETFYFPSSAEFIDWKTAMEQETCNKYSIQTDVNSKTYFHCNYSNININKSKVIYLCPSLILAQAFTKGIQVHFYKTHHKHCTVEYKLSSKFRKYSITNILSLSHASGIDDDLYLHFKKLMESIILDAAKINIDGLKVLTCQALEMMTVLSCYDEDHDDIPSPMPVVKKSMTDSQITEELEGIKKTNKRAAMKEPQKIKS

InterPro domains:
  IPR013087 Zinc finger C2H2-type [PS00028] (31-52)
  IPR013087 Zinc finger C2H2-type [PS00028] (98-119)
  IPR013087 Zinc finger C2H2-type [PS50157] (29-57)
  IPR013087 Zinc finger C2H2-type [SM00355] (29-52)
  IPR013087 Zinc finger C2H2-type [SM00355] (96-119)

Organism: NCBI:txid189913

Secondary structure (DSSP, 8-state):
--HHHHHHHHHHTT--S----------EEE-TTT--EESSHHHHHHHHHHHHSB-TTS-BPPPPPPEEEEE-TTT--EEETTS-----S--PPPEEEETTT--EESSHHHHHHHHHHHS-TTEEEEEESSHHHHHHHHHHHHHHH---EEEEEEETTEEEEEES-EE--SSS--EEEE-S-EEEEEEETTEEEEEEE----SS--PPP---GGGGGGBHHHHHHHHHHSSS-HHHHHHHHHHHHHHHHHHHHS-HHHHHHHHHHHHHHHHHHHTTS----S----------PPPHHHHHHHHHHHHHHHHHHTT-PPP----

Radius of gyration: 32.03 Å; chains: 1; bounding box: 93×67×82 Å

Foldseek 3Di:
DFLVCVLVVVVVVVPPPDPPPLPPWQKWWAAPPPRDIGSDQVVSQVVQVPPPQQDPVRHGDDRDGTFIWTQDSQPRDIDTPVDDDDPPNPPQAQWEAEQPPRDIDSDDVVVLVCLCPPLVPPKWKFWFQHPVVVVVQQVVQCVQWVWDWDFDDQDPQKTKTFTPDWPPVVPDHSYTYGWSFIWIWHDDRRTIMIITSHDGHPDDTDDGDDDPVRCVGTPVNVVVVCVVPVPCPPVVVVVVVVVVVVVVVVVVPPVVVVVVVVVVVVVVVVVVVVVVPPPPDDDDPDDPPPDDDDPVNVVVVVVVVVVVVVVVVPPDDDDDDD